Protein AF-A0A9P6IJS5-F1 (afdb_monomer_lite)

Radius of gyration: 32.1 Å; chains: 1; bounding box: 80×103×86 Å

Foldseek 3Di:
DDDDDDDDDDDDDDDDDDDDDDDDDDDDPPDPPPPPVPPPPPVPVCPQQWDQDDPPDVVRRPDTHGDQPQADPDDDDPVQKAWDDFLQCADPVNDRPDPPGDDDDTFIDGRADQQQPDFAKKFFQGWHDHPVAAFIWTWIAGPPVRDTHIYTADPPDHGGDIEGEPLDVVNQPDDPPPPDSQDDPDGRYHDQPVNDDAQDWAAQDDPDSRGGRDGRRHPPWTWGHHPDDDPVPADQTPTPDDTDDD

pLDDT: mean 77.58, std 23.13, range [22.14, 98.25]

Secondary structure (DSSP, 8-state):
-------------------PPP------S--------------S------EE---SSGGGTT-EE---TTS--SPPPGGGEEE----TTB-TTS-B-STT---PPP-EEE-B-SS----EEEEEEEEE--TTSSS-EEEEEETTT--EEEEEPPTT--TT-EEEE--SGGG----TTSS-------TT-B--GGGSPTT-EE-SEESSTTSPEEES-STT--EEPPS---TTT------SS-----

Organism: NCBI:txid1440133

Structure (mmCIF, N/CA/C/O backbone):
data_AF-A0A9P6IJS5-F1
#
_entry.id   AF-A0A9P6IJS5-F1
#
loop_
_atom_site.group_PDB
_atom_site.id
_atom_site.type_symbol
_atom_site.label_atom_id
_atom_site.label_alt_id
_atom_site.label_comp_id
_atom_site.label_asym_id
_atom_site.label_entity_id
_atom_site.label_seq_id
_atom_site.pdbx_PDB_ins_code
_atom_site.Cartn_x
_atom_site.Cartn_y
_atom_site.Cartn_z
_atom_site.occupancy
_atom_site.B_iso_or_equiv
_atom_site.auth_seq_id
_atom_site.auth_comp_id
_atom_site.auth_asym_id
_atom_site.auth_atom_id
_atom_site.pdbx_PDB_model_num
ATOM 1 N N . MET A 1 1 ? -52.755 -69.462 50.410 1.00 41.31 1 MET A N 1
ATOM 2 C CA . MET A 1 1 ? -51.805 -70.425 50.998 1.00 41.31 1 MET A CA 1
ATOM 3 C C . MET A 1 1 ? -50.412 -69.829 50.891 1.00 41.31 1 MET A C 1
ATOM 5 O O . MET A 1 1 ? -50.030 -69.540 49.771 1.00 41.31 1 MET A O 1
ATOM 9 N N . SER A 1 2 ? -49.781 -69.587 52.053 1.00 37.81 2 SER A N 1
ATOM 10 C CA . SER A 1 2 ? -48.349 -69.352 52.370 1.00 37.81 2 SER A CA 1
ATOM 11 C C . SER A 1 2 ? -47.464 -68.488 51.461 1.00 37.81 2 SER A C 1
ATOM 13 O O . SER A 1 2 ? -47.506 -68.614 50.252 1.00 37.81 2 SER A O 1
ATOM 15 N N . SER A 1 3 ? -46.460 -67.739 51.916 1.00 37.66 3 SER A N 1
ATOM 16 C CA . SER A 1 3 ? -46.041 -67.052 53.154 1.00 37.66 3 SER A CA 1
ATOM 17 C C . SER A 1 3 ? -44.584 -66.612 52.887 1.00 37.66 3 SER A C 1
ATOM 19 O O . SER A 1 3 ? -43.882 -67.307 52.156 1.00 37.66 3 SER A O 1
ATOM 21 N N . THR A 1 4 ? -44.124 -65.542 53.555 1.00 44.00 4 THR A N 1
ATOM 22 C CA . THR A 1 4 ? -42.709 -65.196 53.893 1.00 44.00 4 THR A CA 1
ATOM 23 C C . THR A 1 4 ? -41.743 -64.815 52.740 1.00 44.00 4 THR A C 1
ATOM 25 O O . THR A 1 4 ? -41.526 -65.612 51.845 1.00 44.00 4 THR A O 1
ATOM 28 N N . VAL A 1 5 ? -41.200 -63.589 52.585 1.00 44.28 5 VAL A N 1
ATOM 29 C CA . VAL A 1 5 ? -40.403 -62.664 53.447 1.00 44.28 5 VAL A CA 1
ATOM 30 C C . VAL A 1 5 ? -38.876 -62.943 53.425 1.00 44.28 5 VAL A C 1
ATOM 32 O O . VAL A 1 5 ? -38.458 -64.037 53.779 1.00 44.28 5 VAL A O 1
ATOM 35 N N . LEU A 1 6 ? -38.097 -61.874 53.121 1.00 40.75 6 LEU A N 1
ATOM 36 C CA . LEU A 1 6 ? -36.631 -61.622 53.283 1.00 40.75 6 LEU A CA 1
ATOM 37 C C . LEU A 1 6 ? -35.666 -62.319 52.287 1.00 40.75 6 LEU A C 1
ATOM 39 O O . LEU A 1 6 ? -35.949 -63.404 51.817 1.00 40.75 6 LEU A O 1
ATOM 43 N N . SER A 1 7 ? -34.510 -61.778 51.862 1.00 39.28 7 SER A N 1
ATOM 44 C CA . SER A 1 7 ? -33.644 -60.674 52.327 1.00 39.28 7 SER A CA 1
ATOM 45 C C . SER A 1 7 ? -32.690 -60.188 51.213 1.00 39.28 7 SER A C 1
ATOM 47 O O . SER A 1 7 ? -32.325 -60.942 50.316 1.00 39.28 7 SER A O 1
ATOM 49 N N . ARG A 1 8 ? -32.219 -58.937 51.334 1.00 46.53 8 ARG A N 1
ATOM 50 C CA . ARG A 1 8 ? -31.142 -58.312 50.541 1.00 46.53 8 ARG A CA 1
ATOM 51 C C . ARG A 1 8 ? -29.805 -59.058 50.668 1.00 46.53 8 ARG A C 1
ATOM 53 O O . ARG A 1 8 ? -29.398 -59.347 51.787 1.00 46.53 8 ARG A O 1
ATOM 60 N N . LEU A 1 9 ? -29.043 -59.151 49.574 1.00 40.50 9 LEU A N 1
ATOM 61 C CA . LEU A 1 9 ? -27.578 -59.079 49.621 1.00 40.50 9 LEU A CA 1
ATOM 62 C C . LEU A 1 9 ? -27.009 -58.471 48.332 1.00 40.50 9 LEU A C 1
ATOM 64 O O . LEU A 1 9 ? -27.339 -58.858 47.217 1.00 40.50 9 LEU A O 1
ATOM 68 N N . SER A 1 10 ? -26.178 -57.455 48.548 1.00 46.75 10 SER A N 1
ATOM 69 C CA . SER A 1 10 ? -25.416 -56.694 47.565 1.00 46.75 10 SER A CA 1
ATOM 70 C C . SER A 1 10 ? -24.266 -57.543 47.031 1.00 46.75 10 SER A C 1
ATOM 72 O O . SER A 1 10 ? -23.429 -57.992 47.813 1.00 46.75 10 SER A O 1
ATOM 74 N N . VAL A 1 11 ? -24.198 -57.733 45.712 1.00 47.75 11 VAL A N 1
ATOM 75 C CA . VAL A 1 11 ? -23.032 -58.327 45.051 1.00 47.75 11 VAL A CA 1
ATOM 76 C C . VAL A 1 11 ? -22.307 -57.227 44.285 1.00 47.75 11 VAL A C 1
ATOM 78 O O . VAL A 1 11 ? -22.740 -56.761 43.233 1.00 47.75 11 VAL A O 1
ATOM 81 N N . ARG A 1 12 ? -21.193 -56.786 44.875 1.00 43.66 12 ARG A N 1
ATOM 82 C CA . ARG A 1 12 ? -20.157 -55.977 44.233 1.00 43.66 12 ARG A CA 1
ATOM 83 C C . ARG A 1 12 ? -19.482 -56.830 43.158 1.00 43.66 12 ARG A C 1
ATOM 85 O O . ARG A 1 12 ? -18.800 -57.789 43.503 1.00 43.66 12 ARG A O 1
ATOM 92 N N . ASN A 1 13 ? -19.602 -56.450 41.889 1.00 43.69 13 ASN A N 1
ATOM 93 C CA . ASN A 1 13 ? -18.732 -56.983 40.842 1.00 43.69 13 ASN A CA 1
ATOM 94 C C . ASN A 1 13 ? -17.518 -56.063 40.681 1.00 43.69 13 ASN A C 1
ATOM 96 O O . ASN A 1 13 ? -17.607 -54.955 40.155 1.00 43.69 13 ASN A O 1
ATOM 100 N N . ASN A 1 14 ? -16.391 -56.547 41.204 1.00 43.69 14 ASN A N 1
ATOM 101 C CA . ASN A 1 14 ? -15.061 -55.971 41.066 1.00 43.69 14 ASN A CA 1
ATOM 102 C C . ASN A 1 14 ? -14.613 -56.011 39.598 1.00 43.69 14 ASN A C 1
ATOM 104 O O . ASN A 1 14 ? -14.490 -57.083 39.009 1.00 43.69 14 ASN A O 1
ATOM 108 N N . LEU A 1 15 ? -14.297 -54.844 39.037 1.00 45.38 15 LEU A N 1
ATOM 109 C CA . LEU A 1 15 ? -13.472 -54.733 37.838 1.00 45.38 15 LEU A CA 1
ATOM 110 C C . LEU A 1 15 ? -12.035 -55.126 38.208 1.00 45.38 15 LEU A C 1
ATOM 112 O O . LEU A 1 15 ? -11.390 -54.471 39.026 1.00 45.38 15 LEU A O 1
ATOM 116 N N . LEU A 1 16 ? -11.539 -56.212 37.618 1.00 43.19 16 LEU A N 1
ATOM 117 C CA . LEU A 1 16 ? -10.143 -56.627 37.719 1.00 43.19 16 LEU A CA 1
ATOM 118 C C . LEU A 1 16 ? -9.267 -55.628 36.949 1.00 43.19 16 LEU A C 1
ATOM 120 O O . LEU A 1 16 ? -9.242 -55.618 35.720 1.00 43.19 16 LEU A O 1
ATOM 124 N N . ALA A 1 17 ? -8.550 -54.777 37.680 1.00 45.69 17 ALA A N 1
ATOM 125 C CA . ALA A 1 17 ? -7.499 -53.930 37.133 1.00 45.69 17 ALA A CA 1
ATOM 126 C C . ALA A 1 17 ? -6.234 -54.772 36.900 1.00 45.69 17 ALA A C 1
ATOM 128 O O . ALA A 1 17 ? -5.613 -55.251 37.850 1.00 45.69 17 ALA A O 1
ATOM 129 N N . PHE A 1 18 ? -5.825 -54.938 35.641 1.00 39.94 18 PHE A N 1
ATOM 130 C CA . PHE A 1 18 ? -4.495 -55.450 35.316 1.00 39.94 18 PHE A CA 1
ATOM 131 C C . PHE A 1 18 ? -3.441 -54.424 35.754 1.00 39.94 18 PHE A C 1
ATOM 133 O O . PHE A 1 18 ? -3.353 -53.326 35.208 1.00 39.94 18 PHE A O 1
ATOM 140 N N . LYS A 1 19 ? -2.648 -54.782 36.765 1.00 43.09 19 LYS A N 1
ATOM 141 C CA . LYS A 1 19 ? -1.515 -53.998 37.264 1.00 43.09 19 LYS A CA 1
ATOM 142 C C . LYS A 1 19 ? -0.280 -54.361 36.435 1.00 43.09 19 LYS A C 1
ATOM 144 O O . LYS A 1 19 ? 0.225 -55.474 36.544 1.00 43.09 19 LYS A O 1
ATOM 149 N N . THR A 1 20 ? 0.207 -53.448 35.601 1.00 51.84 20 THR A N 1
ATOM 150 C CA . THR A 1 20 ? 1.538 -53.573 34.987 1.00 51.84 20 THR A CA 1
ATOM 151 C C . THR A 1 20 ? 2.612 -53.543 36.083 1.00 51.84 20 THR A C 1
ATOM 153 O O . THR A 1 20 ? 2.486 -52.768 37.038 1.00 51.84 20 THR A O 1
ATOM 156 N N . PRO A 1 21 ? 3.669 -54.373 36.005 1.00 45.97 21 PRO A N 1
ATOM 157 C CA . PRO A 1 21 ? 4.748 -54.326 36.981 1.00 45.97 21 PRO A CA 1
ATOM 158 C C . PRO A 1 21 ? 5.508 -53.005 36.827 1.00 45.97 21 PRO A C 1
ATOM 160 O O . PRO A 1 21 ? 6.044 -52.694 35.765 1.00 45.97 21 PRO A O 1
ATOM 163 N N . GLY A 1 22 ? 5.530 -52.207 37.895 1.00 45.03 22 GLY A N 1
ATOM 164 C CA . GLY A 1 22 ? 6.329 -50.991 37.959 1.00 45.03 22 GLY A CA 1
ATOM 165 C C . GLY A 1 22 ? 7.816 -51.336 37.933 1.00 45.03 22 GLY A C 1
ATOM 166 O O . GLY A 1 22 ? 8.308 -52.044 38.809 1.00 45.03 22 GLY A O 1
ATOM 167 N N . VAL A 1 23 ? 8.536 -50.825 36.936 1.00 45.75 23 VAL A N 1
ATOM 168 C CA . VAL A 1 23 ? 10.001 -50.830 36.929 1.00 45.75 23 VAL A CA 1
ATOM 169 C C . VAL A 1 23 ? 10.462 -49.802 37.960 1.00 45.75 23 VAL A C 1
ATOM 171 O O . VAL A 1 23 ? 10.289 -48.600 37.772 1.00 45.75 23 VAL A O 1
ATOM 174 N N . ALA A 1 24 ? 11.018 -50.270 39.075 1.00 49.88 24 ALA A N 1
ATOM 175 C CA . ALA A 1 24 ? 11.618 -49.402 40.080 1.00 49.88 24 ALA A CA 1
ATOM 176 C C . ALA A 1 24 ? 12.937 -48.823 39.540 1.00 49.88 24 ALA A C 1
ATOM 178 O O . ALA A 1 24 ? 13.973 -49.489 39.556 1.00 49.88 24 ALA A O 1
ATOM 179 N N . THR A 1 25 ? 12.922 -47.579 39.064 1.00 52.94 25 THR A N 1
ATOM 180 C CA . THR A 1 25 ? 14.156 -46.844 38.763 1.00 52.94 25 THR A CA 1
ATOM 181 C C . THR A 1 25 ? 14.799 -46.396 40.072 1.00 52.94 25 THR A C 1
ATOM 183 O O . THR A 1 25 ? 14.285 -45.510 40.753 1.00 52.94 25 THR A O 1
ATOM 186 N N . ARG A 1 26 ? 15.927 -47.013 40.437 1.00 45.62 26 ARG A N 1
ATOM 187 C CA . ARG A 1 26 ? 16.786 -46.537 41.528 1.00 45.62 26 ARG A CA 1
ATOM 188 C C . ARG A 1 26 ? 17.399 -45.193 41.125 1.00 45.62 26 ARG A C 1
ATOM 190 O O . ARG A 1 26 ? 18.137 -45.121 40.147 1.00 45.62 26 ARG A O 1
ATOM 197 N N . SER A 1 27 ? 17.100 -44.138 41.874 1.00 46.00 27 SER A N 1
ATOM 198 C CA . SER A 1 27 ? 17.717 -42.821 41.720 1.00 46.00 27 SER A CA 1
ATOM 199 C C . SER A 1 27 ? 19.033 -42.772 42.501 1.00 46.00 27 SER A C 1
ATOM 201 O O . SER A 1 27 ? 19.020 -42.721 43.730 1.00 46.00 27 SER A O 1
ATOM 203 N N . TYR A 1 28 ? 20.169 -42.790 41.804 1.00 46.22 28 TYR A N 1
ATOM 204 C CA . TYR A 1 28 ? 21.459 -42.435 42.402 1.00 46.22 28 TYR A CA 1
ATOM 205 C C . TYR A 1 28 ? 21.567 -40.905 42.501 1.00 46.22 28 TYR A C 1
ATOM 207 O O . TYR A 1 28 ? 21.209 -40.187 41.569 1.00 46.22 28 TYR A O 1
ATOM 215 N N . ALA A 1 29 ? 22.043 -40.407 43.643 1.00 52.47 29 ALA A N 1
ATOM 216 C CA . ALA A 1 29 ? 22.005 -39.000 44.054 1.00 52.47 29 ALA A CA 1
ATOM 217 C C . ALA A 1 29 ? 23.020 -38.067 43.352 1.00 52.47 29 ALA A C 1
ATOM 219 O O . ALA A 1 29 ? 23.406 -37.045 43.912 1.00 52.47 29 ALA A O 1
ATOM 220 N N . THR A 1 30 ? 23.459 -38.380 42.133 1.00 48.09 30 THR A N 1
ATOM 221 C CA . THR A 1 30 ? 24.440 -37.564 41.391 1.00 48.09 30 THR A CA 1
ATOM 222 C C . THR A 1 30 ? 24.096 -37.401 39.914 1.00 48.09 30 THR A C 1
ATOM 224 O O . THR A 1 30 ? 24.970 -37.397 39.053 1.00 48.09 30 THR A O 1
ATOM 227 N N . VAL A 1 31 ? 22.816 -37.195 39.603 1.00 44.22 31 VAL A N 1
ATOM 228 C CA . VAL A 1 31 ? 22.438 -36.575 38.329 1.00 44.22 31 VAL A CA 1
ATOM 229 C C . VAL A 1 31 ? 21.957 -35.171 38.646 1.00 44.22 31 VAL A C 1
ATOM 231 O O . VAL A 1 31 ? 20.798 -34.952 38.996 1.00 44.22 31 VAL A O 1
ATOM 234 N N . THR A 1 32 ? 22.867 -34.201 38.569 1.00 37.03 32 THR A N 1
ATOM 235 C CA . THR A 1 32 ? 22.454 -32.813 38.407 1.00 37.03 32 THR A CA 1
ATOM 236 C C . THR A 1 32 ? 21.709 -32.754 37.082 1.00 37.03 32 THR A C 1
ATOM 238 O O . THR A 1 32 ? 22.306 -32.749 36.009 1.00 37.03 32 THR A O 1
ATOM 241 N N . ASN A 1 33 ? 20.377 -32.755 37.150 1.00 44.97 33 ASN A N 1
ATOM 242 C CA . ASN A 1 33 ? 19.542 -32.328 36.041 1.00 44.97 33 ASN A CA 1
ATOM 243 C C . ASN A 1 33 ? 19.843 -30.846 35.833 1.00 44.97 33 ASN A C 1
ATOM 245 O O . ASN A 1 33 ? 19.127 -29.970 36.318 1.00 44.97 33 ASN A O 1
ATOM 249 N N . THR A 1 34 ? 20.932 -30.555 35.127 1.00 36.72 34 THR A N 1
ATOM 250 C CA . THR A 1 34 ? 21.066 -29.299 34.423 1.00 36.72 34 THR A CA 1
ATOM 251 C C . THR A 1 34 ? 19.976 -29.348 33.368 1.00 36.72 34 THR A C 1
ATOM 253 O O . THR A 1 34 ? 20.155 -29.814 32.243 1.00 36.72 34 THR A O 1
ATOM 256 N N . VAL A 1 35 ? 18.786 -28.883 33.757 1.00 40.22 35 VAL A N 1
ATOM 257 C CA . VAL A 1 35 ? 17.848 -28.303 32.811 1.00 40.22 35 VAL A CA 1
ATOM 258 C C . VAL A 1 35 ? 18.636 -27.150 32.219 1.00 40.22 35 VAL A C 1
ATOM 260 O O . VAL A 1 35 ? 18.620 -26.026 32.715 1.00 40.22 35 VAL A O 1
ATOM 263 N N . THR A 1 36 ? 19.419 -27.464 31.191 1.00 39.09 36 THR A N 1
ATOM 264 C CA . THR A 1 36 ? 19.878 -26.487 30.232 1.00 39.09 36 THR A CA 1
ATOM 265 C C . THR A 1 36 ? 18.579 -26.040 29.601 1.00 39.09 36 THR A C 1
ATOM 267 O O . THR A 1 36 ? 18.120 -26.611 28.613 1.00 39.09 36 THR A O 1
ATOM 270 N N . ALA A 1 37 ? 17.907 -25.095 30.265 1.00 39.25 37 ALA A N 1
ATOM 271 C CA . ALA A 1 37 ? 16.953 -24.240 29.619 1.00 39.25 37 ALA A CA 1
ATOM 272 C C . ALA A 1 37 ? 17.748 -23.733 28.428 1.00 39.25 37 ALA A C 1
ATOM 274 O O . ALA A 1 37 ? 18.677 -22.936 28.564 1.00 39.25 37 ALA A O 1
ATOM 275 N N . THR A 1 38 ? 17.470 -24.311 27.265 1.00 34.75 38 THR A N 1
ATOM 276 C CA . THR A 1 38 ? 17.810 -23.684 26.013 1.00 34.75 38 THR A CA 1
ATOM 277 C C . THR A 1 38 ? 16.937 -22.451 26.040 1.00 34.75 38 THR A C 1
ATOM 279 O O . THR A 1 38 ? 15.794 -22.434 25.591 1.00 34.75 38 THR A O 1
ATOM 282 N N . THR A 1 39 ? 17.458 -21.418 26.697 1.00 39.38 39 THR A N 1
ATOM 283 C CA . THR A 1 39 ? 17.070 -20.048 26.484 1.00 39.38 39 THR A CA 1
ATOM 284 C C . THR A 1 39 ? 17.366 -19.871 25.015 1.00 39.38 39 THR A C 1
ATOM 286 O O . THR A 1 39 ? 18.480 -19.539 24.616 1.00 39.38 39 THR A O 1
ATOM 289 N N . THR A 1 40 ? 16.393 -20.225 24.178 1.00 40.34 40 THR A N 1
ATOM 290 C CA . THR A 1 40 ? 16.297 -19.714 22.831 1.00 40.34 40 THR A CA 1
ATOM 291 C C . THR A 1 40 ? 16.280 -18.225 23.078 1.00 40.34 40 THR A C 1
ATOM 293 O O . THR A 1 40 ? 15.257 -17.659 23.458 1.00 40.34 40 THR A O 1
ATOM 296 N N . ILE A 1 41 ? 17.459 -17.612 23.003 1.00 42.25 41 ILE A N 1
ATOM 297 C CA . ILE A 1 41 ? 17.596 -16.181 22.887 1.00 42.25 41 ILE A CA 1
ATOM 298 C C . ILE A 1 41 ? 16.897 -15.916 21.566 1.00 42.25 41 ILE A C 1
ATOM 300 O O . ILE A 1 41 ? 17.468 -16.045 20.483 1.00 42.25 41 ILE A O 1
ATOM 304 N N . ILE A 1 42 ? 15.593 -15.667 21.649 1.00 44.94 42 ILE A N 1
ATOM 305 C CA . ILE A 1 42 ? 14.867 -15.008 20.592 1.00 44.94 42 ILE A CA 1
ATOM 306 C C . ILE A 1 42 ? 15.579 -13.670 20.557 1.00 44.94 42 ILE A C 1
ATOM 308 O O . ILE A 1 42 ? 15.367 -12.834 21.429 1.00 44.94 42 ILE A O 1
ATOM 312 N N . ASN A 1 43 ? 16.528 -13.525 19.632 1.00 45.75 43 ASN A N 1
ATOM 313 C CA . ASN A 1 43 ? 17.145 -12.251 19.322 1.00 45.75 43 ASN A CA 1
ATOM 314 C C . ASN A 1 43 ? 15.999 -11.339 18.874 1.00 45.75 43 ASN A C 1
ATOM 316 O O . ASN A 1 43 ? 15.681 -11.235 17.690 1.00 45.75 43 ASN A O 1
ATOM 320 N N . SER A 1 44 ? 15.329 -10.705 19.834 1.00 44.56 44 SER A N 1
ATOM 321 C CA . SER A 1 44 ? 14.217 -9.772 19.667 1.00 44.56 44 SER A CA 1
ATOM 322 C C . SER A 1 44 ? 14.731 -8.395 19.236 1.00 44.56 44 SER A C 1
ATOM 324 O O . SER A 1 44 ? 14.213 -7.354 19.619 1.00 44.56 44 SER A O 1
ATOM 326 N N . SER A 1 45 ? 15.768 -8.418 18.402 1.00 46.56 45 SER A N 1
ATOM 327 C CA . SER A 1 45 ? 16.349 -7.325 17.632 1.00 46.56 45 SER A CA 1
ATOM 328 C C . SER A 1 45 ? 16.489 -7.767 16.170 1.00 46.56 45 SER A C 1
ATOM 330 O O . SER A 1 45 ? 17.435 -7.402 15.472 1.00 46.56 45 SER A O 1
ATOM 332 N N . ALA A 1 46 ? 15.558 -8.604 15.697 1.00 55.12 46 ALA A N 1
ATOM 333 C CA . ALA A 1 46 ? 15.540 -9.133 14.342 1.00 55.12 46 ALA A CA 1
ATOM 334 C C . ALA A 1 46 ? 15.228 -8.016 13.335 1.00 55.12 46 ALA A C 1
ATOM 336 O O . ALA A 1 46 ? 14.124 -7.887 12.808 1.00 55.12 46 ALA A O 1
ATOM 337 N N . THR A 1 47 ? 16.237 -7.200 13.036 1.00 58.97 47 THR A N 1
ATOM 338 C CA . THR A 1 47 ? 16.317 -6.527 11.744 1.00 58.97 47 THR A CA 1
ATOM 339 C C . THR A 1 47 ? 16.047 -7.582 10.666 1.00 58.97 47 THR A C 1
ATOM 341 O O . THR A 1 47 ? 16.597 -8.685 10.750 1.00 58.97 47 THR A O 1
ATOM 344 N N . PRO A 1 48 ? 15.177 -7.325 9.672 1.00 57.59 48 PRO A N 1
ATOM 345 C CA . PRO A 1 48 ? 14.956 -8.291 8.610 1.00 57.59 48 PRO A CA 1
ATOM 346 C C . PRO A 1 48 ? 16.252 -8.406 7.809 1.00 57.59 48 PRO A C 1
ATOM 348 O O . PRO A 1 48 ? 16.525 -7.606 6.913 1.00 57.59 48 PRO A O 1
ATOM 351 N N . GLN A 1 49 ? 17.072 -9.395 8.155 1.00 78.69 49 GLN A N 1
ATOM 352 C CA . GLN A 1 49 ? 18.283 -9.706 7.423 1.00 78.69 49 GLN A CA 1
ATOM 353 C C . GLN A 1 49 ? 17.865 -10.052 5.993 1.00 78.69 49 GLN A C 1
ATOM 355 O O . GLN A 1 49 ? 17.057 -10.953 5.754 1.00 78.69 49 GLN A O 1
ATOM 360 N N . PHE A 1 50 ? 18.366 -9.290 5.019 1.00 89.38 50 PHE A N 1
ATOM 361 C CA . PHE A 1 50 ? 18.106 -9.585 3.616 1.00 89.38 50 PHE A CA 1
ATOM 362 C C . PHE A 1 50 ? 18.567 -11.010 3.298 1.00 89.38 50 PHE A C 1
ATOM 364 O O . PHE A 1 50 ? 19.683 -11.413 3.632 1.00 89.38 50 PHE A O 1
ATOM 371 N N . LYS A 1 51 ? 17.730 -11.761 2.582 1.00 90.69 51 LYS A N 1
ATOM 372 C CA . LYS A 1 51 ? 18.081 -13.085 2.082 1.00 90.69 51 LYS A CA 1
ATOM 373 C C . LYS A 1 51 ? 19.175 -12.949 1.024 1.00 90.69 51 LYS A C 1
ATOM 375 O O . LYS A 1 51 ? 18.928 -12.402 -0.057 1.00 90.69 51 LYS A O 1
ATOM 380 N N . THR A 1 52 ? 20.353 -13.470 1.355 1.00 91.81 52 THR A N 1
ATOM 381 C CA . THR A 1 52 ? 21.525 -13.566 0.475 1.00 91.81 52 THR A CA 1
ATOM 382 C C . THR A 1 52 ? 21.633 -14.988 -0.075 1.00 91.81 52 THR A C 1
ATOM 384 O O . THR A 1 52 ? 21.207 -15.945 0.571 1.00 91.81 52 THR A O 1
ATOM 387 N N . TYR A 1 53 ? 22.152 -15.130 -1.293 1.00 92.38 53 TYR A N 1
ATOM 388 C CA . TYR A 1 53 ? 22.315 -16.419 -1.967 1.00 92.38 53 TYR A CA 1
ATOM 389 C C . TYR A 1 53 ? 23.793 -16.771 -2.084 1.00 92.38 53 TYR A C 1
ATOM 391 O O . TYR A 1 53 ? 24.631 -15.883 -2.224 1.00 92.38 53 TYR A O 1
ATOM 399 N N . THR A 1 54 ? 24.105 -18.067 -2.109 1.00 95.06 54 THR A N 1
ATOM 400 C CA . THR A 1 54 ? 25.442 -18.528 -2.491 1.00 95.06 54 THR A CA 1
ATOM 401 C C . THR A 1 54 ? 25.806 -17.974 -3.880 1.00 95.06 54 THR A C 1
ATOM 403 O O . THR A 1 54 ? 24.969 -18.039 -4.802 1.00 95.06 54 THR A O 1
ATOM 406 N N . PRO A 1 55 ? 27.011 -17.394 -4.050 1.00 95.31 55 PRO A N 1
ATOM 407 C CA . PRO A 1 55 ? 27.419 -16.706 -5.273 1.00 95.31 55 PRO A CA 1
ATOM 408 C C . PRO A 1 55 ? 27.881 -17.697 -6.353 1.00 95.31 55 PRO A C 1
ATOM 410 O O . PRO A 1 55 ? 28.984 -17.592 -6.874 1.00 95.31 55 PRO A O 1
ATOM 413 N N . SER A 1 56 ? 27.024 -18.659 -6.709 1.00 96.81 56 SER A N 1
ATOM 414 C CA . SER A 1 56 ? 27.327 -19.688 -7.716 1.00 96.81 56 SER A CA 1
ATOM 415 C C . SER A 1 56 ? 27.435 -19.152 -9.150 1.00 96.81 56 SER A C 1
ATOM 417 O O . SER A 1 56 ? 27.956 -19.830 -10.024 1.00 96.81 56 SER A O 1
ATOM 419 N N . SER A 1 57 ? 26.941 -17.939 -9.410 1.00 96.75 57 SER A N 1
ATOM 420 C CA . SER A 1 57 ? 27.091 -17.223 -10.682 1.00 96.75 57 SER A CA 1
ATOM 421 C C . SER A 1 57 ? 27.331 -15.733 -10.417 1.00 96.75 57 SER A C 1
ATOM 423 O O . SER A 1 57 ? 26.878 -15.222 -9.382 1.00 96.75 57 SER A O 1
ATOM 425 N N . PRO A 1 58 ? 27.989 -14.998 -11.338 1.00 96.69 58 PRO A N 1
ATOM 426 C CA . PRO A 1 58 ? 28.257 -13.569 -11.159 1.00 96.69 58 PRO A CA 1
ATOM 427 C C . PRO A 1 58 ? 26.975 -12.756 -10.928 1.00 96.69 58 PRO A C 1
ATOM 429 O O . PRO A 1 58 ? 26.950 -11.882 -10.064 1.00 96.69 58 PRO A O 1
ATOM 432 N N . GLY A 1 59 ? 25.871 -13.114 -11.597 1.00 95.44 59 GLY A N 1
ATOM 433 C CA . GLY A 1 59 ? 24.572 -12.457 -11.413 1.00 95.44 59 GLY A CA 1
ATOM 434 C C . GLY A 1 59 ? 23.932 -12.674 -10.034 1.00 95.44 59 GLY A C 1
ATOM 435 O O . GLY A 1 59 ? 23.146 -11.842 -9.585 1.00 95.44 59 GLY A O 1
ATOM 436 N N . ARG A 1 60 ? 24.272 -13.760 -9.323 1.00 95.38 60 ARG A N 1
ATOM 437 C CA . ARG A 1 60 ? 23.753 -14.041 -7.970 1.00 95.38 60 ARG A CA 1
ATOM 438 C C . ARG A 1 60 ? 24.529 -13.332 -6.863 1.00 95.38 60 ARG A C 1
ATOM 440 O O . ARG A 1 60 ? 23.961 -13.140 -5.793 1.00 95.38 60 ARG A O 1
ATOM 447 N N . ARG A 1 61 ? 25.780 -12.924 -7.107 1.00 94.44 61 ARG A N 1
ATOM 448 C CA . ARG A 1 61 ? 26.687 -12.362 -6.086 1.00 94.44 61 ARG A CA 1
ATOM 449 C C . ARG A 1 61 ? 26.097 -11.154 -5.350 1.00 94.44 61 ARG A C 1
ATOM 451 O O . ARG A 1 61 ? 26.230 -11.052 -4.137 1.00 94.44 61 ARG A O 1
ATOM 458 N N . TRP A 1 62 ? 25.400 -10.280 -6.073 1.00 95.50 62 TRP A N 1
ATOM 459 C CA . TRP A 1 62 ? 24.802 -9.055 -5.524 1.00 95.50 62 TRP A CA 1
ATOM 460 C C . TRP A 1 62 ? 23.283 -9.142 -5.326 1.00 95.50 62 TRP A C 1
ATOM 462 O O . TRP A 1 62 ? 22.646 -8.162 -4.936 1.00 95.50 62 TRP A O 1
ATOM 472 N N . LEU A 1 63 ? 22.677 -10.306 -5.581 1.00 94.75 63 LEU A N 1
ATOM 473 C CA . LEU A 1 63 ? 21.241 -10.500 -5.425 1.00 94.75 63 LEU A CA 1
ATOM 474 C C . LEU A 1 63 ? 20.872 -10.545 -3.938 1.00 94.75 63 LEU A C 1
ATOM 476 O O . LEU A 1 63 ? 21.099 -11.545 -3.256 1.00 94.75 63 LEU A O 1
ATOM 480 N N . LYS A 1 64 ? 20.218 -9.486 -3.461 1.00 94.50 64 LYS A N 1
ATOM 481 C CA . LYS A 1 64 ? 19.621 -9.414 -2.122 1.00 94.50 64 LYS A CA 1
ATOM 482 C C . LYS A 1 64 ? 18.101 -9.379 -2.231 1.00 94.50 64 LYS A C 1
ATOM 484 O O . LYS A 1 64 ? 17.547 -8.663 -3.065 1.00 94.50 64 LYS A O 1
ATOM 489 N N . ARG A 1 65 ? 17.406 -10.159 -1.401 1.00 92.25 65 ARG A N 1
ATOM 490 C CA . ARG A 1 65 ? 15.933 -10.182 -1.351 1.00 92.25 65 ARG A CA 1
ATOM 491 C C . ARG A 1 65 ? 15.421 -9.863 0.044 1.00 92.25 65 ARG A C 1
ATOM 493 O O . ARG A 1 65 ? 15.963 -10.344 1.028 1.00 92.25 65 ARG A O 1
ATOM 500 N N . VAL A 1 66 ? 14.342 -9.092 0.118 1.00 91.06 66 VAL A N 1
ATOM 501 C CA . VAL A 1 66 ? 13.626 -8.850 1.378 1.00 91.06 66 VAL A CA 1
ATOM 502 C C . VAL A 1 66 ? 12.971 -10.168 1.831 1.00 91.06 66 VAL A C 1
ATOM 504 O O . VAL A 1 66 ? 12.355 -10.837 0.987 1.00 91.06 66 VAL A O 1
ATOM 507 N N . PRO A 1 67 ? 13.109 -10.577 3.107 1.00 90.75 67 PRO A N 1
ATOM 508 C CA . PRO A 1 67 ? 12.400 -11.739 3.637 1.00 90.75 67 PRO A CA 1
ATOM 509 C C . PRO A 1 67 ? 10.885 -11.515 3.564 1.00 90.75 67 PRO A C 1
ATOM 511 O O . PRO A 1 67 ? 10.387 -10.412 3.779 1.00 90.75 67 PRO A O 1
ATOM 514 N N . ARG A 1 68 ? 10.142 -12.561 3.201 1.00 91.19 68 ARG A N 1
ATOM 515 C CA . ARG A 1 68 ? 8.705 -12.474 2.877 1.00 91.19 68 ARG A CA 1
ATOM 516 C C . ARG A 1 68 ? 7.911 -13.642 3.457 1.00 91.19 68 ARG A C 1
ATOM 518 O O . ARG A 1 68 ? 6.944 -14.092 2.852 1.00 91.19 68 ARG A O 1
ATOM 525 N N . ASP A 1 69 ? 8.364 -14.163 4.592 1.00 91.06 69 ASP A N 1
ATOM 526 C CA . ASP A 1 69 ? 7.841 -15.402 5.175 1.00 91.06 69 ASP A CA 1
ATOM 527 C C . ASP A 1 69 ? 6.463 -15.216 5.818 1.00 91.06 69 ASP A C 1
ATOM 529 O O . ASP A 1 69 ? 5.622 -16.103 5.709 1.00 91.06 69 ASP A O 1
ATOM 533 N N . HIS A 1 70 ? 6.196 -14.029 6.372 1.00 90.94 70 HIS A N 1
ATOM 534 C CA . HIS A 1 70 ? 4.884 -13.614 6.886 1.00 90.94 70 HIS A CA 1
ATOM 535 C C . HIS A 1 70 ? 3.868 -13.293 5.771 1.00 90.94 70 HIS A C 1
ATOM 537 O O . HIS A 1 70 ? 2.699 -13.024 6.041 1.00 90.94 70 HIS A O 1
ATOM 543 N N . LEU A 1 71 ? 4.310 -13.265 4.511 1.00 95.00 71 LEU A N 1
ATOM 544 C CA . LEU A 1 71 ? 3.482 -12.881 3.378 1.00 95.00 71 LEU A CA 1
ATOM 545 C C . LEU A 1 71 ? 2.781 -14.103 2.788 1.00 95.00 71 LEU A C 1
ATOM 547 O O . LEU A 1 71 ? 3.370 -15.175 2.636 1.00 95.00 71 LEU A O 1
ATOM 551 N N . TRP A 1 72 ? 1.532 -13.923 2.371 1.00 97.19 72 TRP A N 1
ATOM 552 C CA . TRP A 1 72 ? 0.745 -14.972 1.737 1.00 97.19 72 TRP A CA 1
ATOM 553 C C . TRP A 1 72 ? 1.437 -15.536 0.489 1.00 97.19 72 TRP A C 1
ATOM 555 O O . TRP A 1 72 ? 1.832 -14.801 -0.422 1.00 97.19 72 TRP A O 1
ATOM 565 N N . LYS A 1 73 ? 1.555 -16.868 0.433 1.00 95.38 73 LYS A N 1
ATOM 566 C CA . LYS A 1 73 ? 2.216 -17.599 -0.663 1.00 95.38 73 LYS A CA 1
ATOM 567 C C . LYS A 1 73 ? 1.260 -17.983 -1.803 1.00 95.38 73 LYS A C 1
ATOM 569 O O . LYS A 1 73 ? 1.723 -18.395 -2.864 1.00 95.38 73 LYS A O 1
ATOM 574 N N . GLY A 1 74 ? -0.052 -17.867 -1.589 1.00 95.56 74 GLY A N 1
ATOM 575 C CA . GLY A 1 74 ? -1.083 -18.291 -2.535 1.00 95.56 74 GLY A CA 1
ATOM 576 C C . GLY A 1 74 ? -1.471 -17.238 -3.578 1.00 95.56 74 GLY A C 1
ATOM 577 O O . GLY A 1 74 ? -0.857 -16.179 -3.721 1.00 95.56 74 GLY A O 1
ATOM 578 N N . LYS A 1 75 ? -2.536 -17.542 -4.330 1.00 96.38 75 LYS A N 1
ATOM 579 C CA . LYS A 1 75 ? -3.114 -16.633 -5.331 1.00 96.38 75 LYS A CA 1
ATOM 580 C C . LYS A 1 75 ? -3.943 -15.524 -4.650 1.00 96.38 75 LYS A C 1
ATOM 582 O O . LYS A 1 75 ? -4.509 -15.773 -3.585 1.00 96.38 75 LYS A O 1
ATOM 587 N N . PRO A 1 76 ? -4.041 -14.326 -5.261 1.00 97.44 76 PRO A N 1
ATOM 588 C CA . PRO A 1 76 ? -4.940 -13.273 -4.792 1.00 97.44 76 PRO A CA 1
ATOM 589 C C . PRO A 1 76 ? -6.406 -13.620 -5.090 1.00 97.44 76 PRO A C 1
ATOM 591 O O . PRO A 1 76 ? -6.693 -14.463 -5.947 1.00 97.44 76 PRO A O 1
ATOM 594 N N . ILE A 1 77 ? -7.339 -12.910 -4.454 1.00 97.75 77 ILE A N 1
ATOM 595 C CA . ILE A 1 77 ? -8.776 -13.057 -4.722 1.00 97.75 77 ILE A CA 1
ATOM 596 C C . ILE A 1 77 ? -9.083 -12.636 -6.163 1.00 97.75 77 ILE A C 1
ATOM 598 O O . ILE A 1 77 ? -8.888 -11.483 -6.548 1.00 97.75 77 ILE A O 1
ATOM 602 N N . ARG A 1 78 ? -9.593 -13.574 -6.973 1.00 96.50 78 ARG A N 1
ATOM 603 C CA . ARG A 1 78 ? -9.820 -13.378 -8.417 1.00 96.50 78 ARG A CA 1
ATOM 604 C C . ARG A 1 78 ? -10.737 -12.185 -8.703 1.00 96.50 78 ARG A C 1
ATOM 606 O O . ARG A 1 78 ? -10.409 -11.413 -9.602 1.00 96.50 78 ARG A O 1
ATOM 613 N N . VAL A 1 79 ? -11.813 -12.036 -7.925 1.00 97.69 79 VAL A N 1
ATOM 614 C CA . VAL A 1 79 ? -12.843 -10.986 -8.061 1.00 97.69 79 VAL A CA 1
ATOM 615 C C . VAL A 1 79 ? -12.255 -9.582 -7.893 1.00 97.69 79 VAL A C 1
ATOM 617 O O . VAL A 1 79 ? -12.609 -8.668 -8.625 1.00 97.69 79 VAL A O 1
ATOM 620 N N . LEU A 1 80 ? -11.269 -9.423 -7.008 1.00 97.62 80 LEU A N 1
ATOM 621 C CA . LEU A 1 80 ? -10.617 -8.141 -6.721 1.00 97.62 80 LEU A CA 1
ATOM 622 C C . LEU A 1 80 ? -9.399 -7.870 -7.623 1.00 97.62 80 LEU A C 1
ATOM 624 O O . LEU A 1 80 ? -8.535 -7.050 -7.298 1.00 97.62 80 LEU A O 1
ATOM 628 N N . THR A 1 81 ? -9.284 -8.571 -8.757 1.00 98.00 81 THR A N 1
ATOM 629 C CA . THR A 1 81 ? -8.154 -8.408 -9.678 1.00 98.00 81 THR A CA 1
ATOM 630 C C . THR A 1 81 ? -8.575 -8.227 -11.125 1.00 98.00 81 THR A C 1
ATOM 632 O O . THR A 1 81 ? -9.444 -8.930 -11.632 1.00 98.00 81 THR A O 1
ATOM 635 N N . ILE A 1 82 ? -7.834 -7.389 -11.846 1.00 97.75 82 ILE A N 1
ATOM 636 C CA . ILE A 1 82 ? -8.022 -7.106 -13.274 1.00 97.75 82 ILE A CA 1
ATOM 637 C C . ILE A 1 82 ? -6.734 -7.463 -14.026 1.00 97.75 82 ILE A C 1
ATOM 639 O O . ILE A 1 82 ? -5.635 -7.388 -13.479 1.00 97.75 82 ILE A O 1
ATOM 643 N N . ALA A 1 83 ? -6.828 -7.899 -15.281 1.00 97.06 83 ALA A N 1
ATOM 644 C CA . ALA A 1 83 ? -5.635 -8.150 -16.090 1.00 97.06 83 ALA A CA 1
ATOM 645 C C . ALA A 1 83 ? -4.929 -6.827 -16.447 1.00 97.06 83 ALA A C 1
ATOM 647 O O . ALA A 1 83 ? -5.565 -5.910 -16.961 1.00 97.06 83 ALA A O 1
ATOM 648 N N . LYS A 1 84 ? -3.611 -6.726 -16.219 1.00 95.88 84 LYS A N 1
ATOM 649 C CA . LYS A 1 84 ? -2.829 -5.559 -16.649 1.00 95.88 84 LYS A CA 1
ATOM 650 C C . LYS A 1 84 ? -2.420 -5.734 -18.111 1.00 95.88 84 LYS A C 1
ATOM 652 O O . LYS A 1 84 ? -1.578 -6.582 -18.405 1.00 95.88 84 LYS A O 1
ATOM 657 N N . ARG A 1 85 ? -2.968 -4.916 -19.009 1.00 94.38 85 ARG A N 1
ATOM 658 C CA . ARG A 1 85 ? -2.459 -4.781 -20.383 1.00 94.38 85 ARG A CA 1
ATOM 659 C C . ARG A 1 85 ? -1.301 -3.777 -20.379 1.00 94.38 85 ARG A C 1
ATOM 661 O O . ARG A 1 85 ? -1.414 -2.717 -19.770 1.00 94.38 85 ARG A O 1
ATOM 668 N N . SER A 1 86 ? -0.162 -4.141 -20.968 1.00 92.81 86 SER A N 1
ATOM 669 C CA . SER A 1 86 ? 1.018 -3.269 -21.053 1.00 92.81 86 SER A CA 1
ATOM 670 C C . SER A 1 86 ? 1.048 -2.577 -22.410 1.00 92.81 86 SER A C 1
ATOM 672 O O . SER A 1 86 ? 0.880 -3.245 -23.422 1.00 92.81 86 SER A O 1
ATOM 674 N N . THR A 1 87 ? 1.304 -1.270 -22.432 1.00 94.62 87 THR A N 1
ATOM 675 C CA . THR A 1 87 ? 1.498 -0.487 -23.667 1.00 94.62 87 THR A CA 1
ATOM 676 C C . THR A 1 87 ? 2.969 -0.372 -24.076 1.00 94.62 87 THR A C 1
ATOM 678 O O . THR A 1 87 ? 3.277 0.235 -25.095 1.00 94.62 87 THR A O 1
ATOM 681 N N . ALA A 1 88 ? 3.895 -0.907 -23.265 1.00 95.69 88 ALA A N 1
ATOM 682 C CA . ALA A 1 88 ? 5.345 -0.803 -23.476 1.00 95.69 88 ALA A CA 1
ATOM 683 C C . ALA A 1 88 ? 5.850 0.643 -23.707 1.00 95.69 88 ALA A C 1
ATOM 685 O O . ALA A 1 88 ? 6.812 0.860 -24.430 1.00 95.69 88 ALA A O 1
ATOM 686 N N . GLY A 1 89 ? 5.199 1.641 -23.089 1.00 96.25 89 GLY A N 1
ATOM 687 C CA . GLY A 1 89 ? 5.600 3.052 -23.196 1.00 96.25 89 GLY A CA 1
ATOM 688 C C . GLY A 1 89 ? 5.115 3.771 -24.457 1.00 96.25 89 GLY A C 1
ATOM 689 O O . GLY A 1 89 ? 5.554 4.891 -24.714 1.00 96.25 89 GLY A O 1
ATOM 690 N N . ARG A 1 90 ? 4.220 3.149 -25.234 1.00 97.94 90 ARG A N 1
ATOM 691 C CA . ARG A 1 90 ? 3.611 3.748 -26.427 1.00 97.94 90 ARG A CA 1
ATOM 692 C C . ARG A 1 90 ? 2.337 4.532 -26.095 1.00 97.94 90 ARG A C 1
ATOM 694 O O . ARG A 1 90 ? 1.603 4.151 -25.178 1.00 97.94 90 ARG A O 1
ATOM 701 N N . ASN A 1 91 ? 2.078 5.603 -26.845 1.00 97.44 91 ASN A N 1
ATOM 702 C CA . ASN A 1 91 ? 0.812 6.343 -26.810 1.00 97.44 91 ASN A CA 1
ATOM 703 C C . ASN A 1 91 ? -0.261 5.694 -27.709 1.00 97.44 91 ASN A C 1
ATOM 705 O O . ASN A 1 91 ? -0.041 4.635 -28.297 1.00 97.44 91 ASN A O 1
ATOM 709 N N . ASN A 1 92 ? -1.424 6.338 -27.822 1.00 97.25 92 ASN A N 1
ATOM 710 C CA . ASN A 1 92 ? -2.528 5.909 -28.688 1.00 97.25 92 ASN A CA 1
ATOM 711 C C . ASN A 1 92 ? -2.174 5.874 -30.191 1.00 97.25 92 ASN A C 1
ATOM 713 O O . ASN A 1 92 ? -2.737 5.058 -30.907 1.00 97.25 92 ASN A O 1
ATOM 717 N N . THR A 1 93 ? -1.217 6.680 -30.664 1.00 97.62 93 THR A N 1
ATOM 718 C CA . THR A 1 93 ? -0.685 6.632 -32.046 1.00 97.62 93 THR A CA 1
ATOM 719 C C . THR A 1 93 ? 0.344 5.508 -32.256 1.00 97.62 93 THR A C 1
ATOM 721 O O . THR A 1 93 ? 0.849 5.320 -33.357 1.00 97.62 93 THR A O 1
ATOM 724 N N . GLY A 1 94 ? 0.725 4.778 -31.204 1.00 95.88 94 GLY A N 1
ATOM 725 C CA . GLY A 1 94 ? 1.736 3.719 -31.274 1.00 95.88 94 GLY A CA 1
ATOM 726 C C . GLY A 1 94 ? 3.191 4.206 -31.218 1.00 95.88 94 GLY A C 1
ATOM 727 O O . GLY A 1 94 ? 4.102 3.378 -31.288 1.00 95.88 94 GLY A O 1
ATOM 728 N N . ARG A 1 95 ? 3.433 5.511 -31.033 1.00 97.81 95 ARG A N 1
ATOM 729 C CA . ARG A 1 95 ? 4.780 6.087 -30.874 1.00 97.81 95 ARG A CA 1
ATOM 730 C C . ARG A 1 95 ? 5.270 5.920 -29.437 1.00 97.81 95 ARG A C 1
ATOM 732 O O . ARG A 1 95 ? 4.487 6.045 -28.496 1.00 97.81 95 ARG A O 1
ATOM 739 N N . ILE A 1 96 ? 6.565 5.651 -29.258 1.00 97.44 96 ILE A N 1
ATOM 740 C CA . ILE A 1 96 ? 7.189 5.553 -27.930 1.00 97.44 96 ILE A CA 1
ATOM 741 C C . ILE A 1 96 ? 7.263 6.958 -27.325 1.00 97.44 96 ILE A C 1
ATOM 743 O O . ILE A 1 96 ? 8.020 7.795 -27.807 1.00 97.44 96 ILE A O 1
ATOM 747 N N . THR A 1 97 ? 6.499 7.206 -26.262 1.00 97.50 97 THR A N 1
ATOM 748 C CA . THR A 1 97 ? 6.535 8.473 -25.512 1.00 97.50 97 THR A CA 1
ATOM 749 C C . THR A 1 97 ? 7.326 8.345 -24.218 1.00 97.50 97 THR A C 1
ATOM 751 O O . THR A 1 97 ? 8.019 9.276 -23.820 1.00 97.50 97 THR A O 1
ATOM 754 N N . VAL A 1 98 ? 7.284 7.175 -23.574 1.00 97.69 98 VAL A N 1
ATOM 755 C CA . VAL A 1 98 ? 8.048 6.890 -22.353 1.00 97.69 98 VAL A CA 1
ATOM 756 C C . VAL A 1 98 ? 9.065 5.793 -22.638 1.00 97.69 98 VAL A C 1
ATOM 758 O O . VAL A 1 98 ? 8.708 4.632 -22.845 1.00 97.69 98 VAL A O 1
ATOM 761 N N . ARG A 1 99 ? 10.350 6.157 -22.613 1.00 97.00 99 ARG A N 1
ATOM 762 C CA . ARG A 1 99 ? 11.466 5.221 -22.816 1.00 97.00 99 ARG A CA 1
ATOM 763 C C . ARG A 1 99 ? 11.616 4.240 -21.643 1.00 97.00 99 ARG A C 1
ATOM 765 O O . ARG A 1 99 ? 11.057 4.432 -20.564 1.00 97.00 99 ARG A O 1
ATOM 772 N N . HIS A 1 100 ? 12.385 3.172 -21.866 1.00 96.56 100 HIS A N 1
ATOM 773 C CA . HIS A 1 100 ? 12.722 2.142 -20.866 1.00 96.56 100 HIS A CA 1
ATOM 774 C C . HIS A 1 100 ? 11.504 1.411 -20.258 1.00 96.56 100 HIS A C 1
ATOM 776 O O . HIS A 1 100 ? 11.546 0.901 -19.135 1.00 96.56 100 HIS A O 1
ATOM 782 N N . ARG A 1 101 ? 10.394 1.336 -21.001 1.00 96.19 101 ARG A N 1
ATOM 783 C CA . ARG A 1 101 ? 9.233 0.491 -20.690 1.00 96.19 101 ARG A CA 1
ATOM 784 C C . ARG A 1 101 ? 9.156 -0.632 -21.724 1.00 96.19 101 ARG A C 1
ATOM 786 O O . ARG A 1 101 ? 9.309 -0.379 -22.908 1.00 96.19 101 ARG A O 1
ATOM 793 N N . GLY A 1 102 ? 8.924 -1.871 -21.284 1.00 94.94 102 GLY A N 1
ATOM 794 C CA . GLY A 1 102 ? 9.002 -3.041 -22.168 1.00 94.94 102 GLY A CA 1
ATOM 795 C C . GLY A 1 102 ? 8.332 -4.305 -21.619 1.00 94.94 102 GLY A C 1
ATOM 796 O O . GLY A 1 102 ? 7.491 -4.239 -20.714 1.00 94.94 102 GLY A O 1
ATOM 797 N N . GLY A 1 103 ? 8.702 -5.455 -22.190 1.00 93.88 103 GLY A N 1
ATOM 798 C CA . GLY A 1 103 ? 8.086 -6.775 -21.995 1.00 93.88 103 GLY A CA 1
ATOM 799 C C . GLY A 1 103 ? 8.382 -7.452 -20.652 1.00 93.88 103 GLY A C 1
ATOM 800 O O . GLY A 1 103 ? 9.030 -8.488 -20.602 1.00 93.88 103 GLY A O 1
ATOM 801 N N . GLY A 1 104 ? 7.904 -6.881 -19.546 1.00 95.50 104 GLY A N 1
ATOM 802 C CA . GLY A 1 104 ? 7.974 -7.542 -18.237 1.00 95.50 104 GLY A CA 1
ATOM 803 C C . GLY A 1 104 ? 6.959 -8.685 -18.073 1.00 95.50 104 GLY A C 1
ATOM 804 O O . GLY A 1 104 ? 6.011 -8.806 -18.846 1.00 95.50 104 GLY A O 1
ATOM 805 N N . HIS A 1 105 ? 7.095 -9.464 -16.993 1.00 96.50 105 HIS A N 1
ATOM 806 C CA . HIS A 1 105 ? 6.167 -10.556 -16.666 1.00 96.50 105 HIS A CA 1
ATOM 807 C C . HIS A 1 105 ? 4.698 -10.089 -16.633 1.00 96.50 105 HIS A C 1
ATOM 809 O O . HIS A 1 105 ? 4.390 -8.991 -16.137 1.00 96.50 105 HIS A O 1
ATOM 815 N N . LYS A 1 106 ? 3.788 -10.951 -17.112 1.00 95.88 106 LYS A N 1
ATOM 816 C CA . LYS A 1 106 ? 2.335 -10.721 -17.112 1.00 95.88 106 LYS A CA 1
ATOM 817 C C . LYS A 1 106 ? 1.839 -10.496 -15.687 1.00 95.88 106 LYS A C 1
ATOM 819 O O . LYS A 1 106 ? 2.148 -11.253 -14.769 1.00 95.88 106 LYS A O 1
ATOM 824 N N . ARG A 1 107 ? 1.069 -9.432 -15.482 1.00 95.56 107 ARG A N 1
ATOM 825 C CA . ARG A 1 107 ? 0.635 -8.996 -14.151 1.00 95.56 107 ARG A CA 1
ATOM 826 C C . ARG A 1 107 ? -0.874 -8.811 -14.098 1.00 95.56 107 ARG A C 1
ATOM 828 O O . ARG A 1 107 ? -1.523 -8.533 -15.105 1.00 95.56 107 ARG A O 1
ATOM 835 N N . ARG A 1 108 ? -1.424 -8.955 -12.897 1.00 96.62 108 ARG A N 1
ATOM 836 C CA . ARG A 1 108 ? -2.800 -8.577 -12.573 1.00 96.62 108 ARG A CA 1
ATOM 837 C C . ARG A 1 108 ? -2.756 -7.362 -11.657 1.00 96.62 108 ARG A C 1
ATOM 839 O O . ARG A 1 108 ? -1.943 -7.331 -10.736 1.00 96.62 108 ARG A O 1
ATOM 846 N N . LEU A 1 109 ? -3.586 -6.371 -11.948 1.00 97.06 109 LEU A N 1
ATOM 847 C CA . LEU A 1 109 ? -3.838 -5.239 -11.068 1.00 97.06 109 LEU A CA 1
ATOM 848 C C . LEU A 1 109 ? -4.770 -5.695 -9.951 1.00 97.06 109 LEU A C 1
ATOM 850 O O . LEU A 1 109 ? -5.714 -6.440 -10.208 1.00 97.06 109 LEU A O 1
ATOM 854 N N . ARG A 1 110 ? -4.504 -5.242 -8.730 1.00 97.56 110 ARG A N 1
ATOM 855 C CA . ARG A 1 110 ? -5.379 -5.454 -7.576 1.00 97.56 110 ARG A CA 1
ATOM 856 C C . ARG A 1 110 ? -6.167 -4.182 -7.318 1.00 97.56 110 ARG A C 1
ATOM 858 O O . ARG A 1 110 ? -5.552 -3.114 -7.221 1.00 97.56 110 ARG A O 1
ATOM 865 N N . ILE A 1 111 ? -7.488 -4.321 -7.257 1.00 97.31 111 ILE A N 1
ATOM 866 C CA . ILE A 1 111 ? -8.419 -3.231 -6.972 1.00 97.31 111 ILE A CA 1
ATOM 867 C C . ILE A 1 111 ? -8.288 -2.918 -5.483 1.00 97.31 111 ILE A C 1
ATOM 869 O O . ILE A 1 111 ? -8.539 -3.779 -4.645 1.00 97.31 111 ILE A O 1
ATOM 873 N N . MET A 1 112 ? -7.824 -1.709 -5.183 1.00 96.81 112 MET A N 1
ATOM 87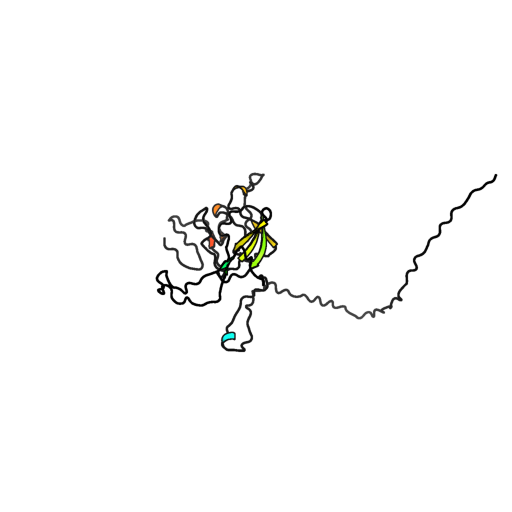4 C CA . MET A 1 112 ? -7.578 -1.237 -3.823 1.00 96.81 112 MET A CA 1
ATOM 875 C C . MET A 1 112 ? -8.691 -0.287 -3.408 1.00 96.81 112 MET A C 1
ATOM 877 O O . MET A 1 112 ? -9.105 0.554 -4.208 1.00 96.81 112 MET A O 1
ATOM 881 N N . ASP A 1 113 ? -9.100 -0.365 -2.151 1.00 96.31 113 ASP A N 1
ATOM 882 C CA . ASP A 1 113 ? -9.951 0.639 -1.531 1.00 96.31 113 ASP A CA 1
ATOM 883 C C . ASP A 1 113 ? -9.092 1.809 -1.027 1.00 96.31 113 ASP A C 1
ATOM 885 O O . ASP A 1 113 ? -8.498 1.760 0.051 1.00 96.31 113 ASP A O 1
ATOM 889 N N . TRP A 1 114 ? -9.000 2.861 -1.845 1.00 95.88 114 TRP A N 1
ATOM 890 C CA . TRP A 1 114 ? -8.320 4.114 -1.492 1.00 95.88 114 TRP A CA 1
ATOM 891 C C . TRP A 1 114 ? -9.216 5.113 -0.760 1.00 95.88 114 TRP A C 1
ATOM 893 O O . TRP A 1 114 ? -8.716 6.148 -0.326 1.00 95.88 114 TRP A O 1
ATOM 903 N N . TYR A 1 115 ? -10.518 4.845 -0.684 1.00 93.56 115 TYR A N 1
ATOM 904 C CA . TYR A 1 115 ? -11.495 5.765 -0.115 1.00 93.56 115 TYR A CA 1
ATOM 905 C C . TYR A 1 115 ? -11.775 5.452 1.346 1.00 93.56 115 TYR A C 1
ATOM 907 O O . TYR A 1 115 ? -12.003 6.375 2.115 1.00 93.56 115 TYR A O 1
ATOM 915 N N . ARG A 1 116 ? -11.751 4.169 1.734 1.00 93.75 116 ARG A N 1
ATOM 916 C CA . ARG A 1 116 ? -12.002 3.712 3.108 1.00 93.75 116 ARG A CA 1
ATOM 917 C C . ARG A 1 116 ? -13.324 4.257 3.669 1.00 93.75 116 ARG A C 1
ATOM 919 O O . ARG A 1 116 ? -13.405 4.555 4.848 1.00 93.75 116 ARG A O 1
ATOM 926 N N . CYS A 1 117 ? -14.369 4.422 2.858 1.00 89.06 117 CYS A N 1
ATOM 927 C CA . CYS A 1 117 ? -15.613 5.056 3.321 1.00 89.06 117 CYS A CA 1
ATOM 928 C C . CYS A 1 117 ? -16.518 4.137 4.154 1.00 89.06 117 CYS A C 1
ATOM 930 O O . CYS A 1 117 ? -17.331 4.650 4.920 1.00 89.06 117 CYS A O 1
ATOM 932 N N . GLU A 1 118 ? -16.408 2.813 3.997 1.00 89.69 118 GLU A N 1
ATOM 933 C CA . GLU A 1 118 ? -17.255 1.857 4.720 1.00 89.69 118 GLU A CA 1
ATOM 934 C C . GLU A 1 118 ? -16.920 1.905 6.224 1.00 89.69 118 GLU A C 1
ATOM 936 O O . GLU A 1 118 ? -15.775 1.610 6.589 1.00 89.69 118 GLU A O 1
ATOM 941 N N . PRO A 1 119 ? -17.871 2.326 7.081 1.00 88.88 119 PRO A N 1
ATOM 942 C CA . PRO A 1 119 ? -17.674 2.355 8.525 1.00 88.88 119 PRO A CA 1
ATOM 943 C C . PRO A 1 119 ? -17.697 0.937 9.101 1.00 88.88 119 PRO A C 1
ATOM 945 O O . PRO A 1 119 ? -18.182 0.028 8.448 1.00 88.88 119 PRO A O 1
ATOM 948 N N . GLY A 1 120 ? -17.230 0.765 10.338 1.00 89.31 120 GLY A N 1
ATOM 949 C CA . GLY A 1 120 ? -17.319 -0.515 11.049 1.00 89.31 120 GLY A CA 1
ATOM 950 C C . GLY A 1 120 ? -15.990 -1.259 11.173 1.00 89.31 120 GLY A C 1
ATOM 951 O O . GLY A 1 120 ? -14.939 -0.796 10.716 1.00 89.31 120 GLY A O 1
ATOM 952 N N . ALA A 1 121 ? -16.046 -2.395 11.869 1.00 93.12 121 ALA A N 1
ATOM 953 C CA . ALA A 1 121 ? -14.895 -3.240 12.155 1.00 93.12 121 ALA A CA 1
ATOM 954 C C . ALA A 1 121 ? -14.544 -4.122 10.951 1.00 93.12 121 ALA A C 1
ATOM 956 O O . ALA A 1 121 ? -15.401 -4.787 10.359 1.00 93.12 121 ALA A O 1
ATOM 957 N N . GLN A 1 122 ? -13.261 -4.167 10.612 1.00 96.00 122 GLN A N 1
ATOM 958 C CA . GLN A 1 122 ? -12.742 -4.982 9.521 1.00 96.00 122 GLN A CA 1
ATOM 959 C C . GLN A 1 122 ? -11.580 -5.831 10.025 1.00 96.00 122 GLN A C 1
ATOM 961 O O . GLN A 1 122 ? -10.648 -5.319 10.640 1.00 96.00 122 GLN A O 1
ATOM 966 N N . ILE A 1 123 ? -11.626 -7.131 9.761 1.00 97.88 123 ILE A N 1
ATOM 967 C CA . ILE A 1 123 ? -10.590 -8.083 10.163 1.00 97.88 123 ILE A CA 1
ATOM 968 C C . ILE A 1 123 ? -9.575 -8.198 9.032 1.00 97.88 123 ILE A C 1
ATOM 970 O O . ILE A 1 123 ? -9.939 -8.404 7.871 1.00 97.88 123 ILE A O 1
ATOM 974 N N . VAL A 1 124 ? -8.294 -8.083 9.364 1.00 98.00 124 VAL A N 1
ATOM 975 C CA . VAL A 1 124 ? -7.196 -8.345 8.434 1.00 98.00 124 VAL A CA 1
ATOM 976 C C . VAL A 1 124 ? -7.051 -9.851 8.270 1.00 98.00 124 VAL A C 1
ATOM 978 O O . VAL A 1 124 ? -6.622 -10.545 9.177 1.00 98.00 124 VAL A O 1
ATOM 981 N N . GLU A 1 125 ? -7.376 -10.375 7.098 1.00 97.69 125 GLU A N 1
ATOM 982 C CA . GLU A 1 125 ? -7.276 -11.810 6.815 1.00 97.69 125 GLU A CA 1
ATOM 983 C C . GLU A 1 125 ? -5.824 -12.234 6.603 1.00 97.69 125 GLU A C 1
ATOM 985 O O . GLU A 1 125 ? -5.358 -13.243 7.123 1.00 97.69 125 GLU A O 1
ATOM 990 N N . ARG A 1 126 ? -5.099 -11.469 5.781 1.00 97.81 126 ARG A N 1
ATOM 991 C CA . ARG A 1 126 ? -3.720 -11.778 5.392 1.00 97.81 126 ARG A CA 1
ATOM 992 C C . ARG A 1 126 ? -3.051 -10.609 4.693 1.00 97.81 126 ARG A C 1
ATOM 994 O O . ARG A 1 126 ? -3.712 -9.746 4.112 1.00 97.81 126 ARG A O 1
ATOM 1001 N N . LEU A 1 127 ? -1.726 -10.658 4.664 1.00 97.69 127 LEU A N 1
ATOM 1002 C CA . LEU A 1 127 ? -0.894 -9.762 3.873 1.00 97.69 127 LEU A CA 1
ATOM 1003 C C . LEU A 1 127 ? -0.485 -10.430 2.561 1.00 97.69 127 LEU A C 1
ATOM 1005 O O . LEU A 1 127 ? -0.083 -11.592 2.549 1.00 97.69 127 LEU A O 1
ATOM 1009 N N . GLU A 1 128 ? -0.539 -9.700 1.451 1.00 97.69 128 GLU A N 1
ATOM 1010 C CA . GLU A 1 128 ? -0.183 -10.201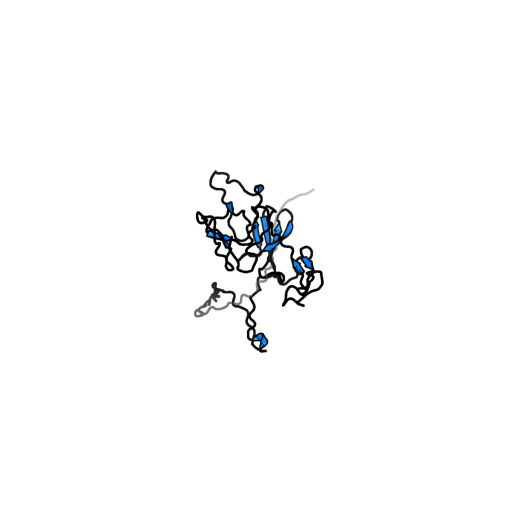 0.125 1.00 97.69 128 GLU A CA 1
ATOM 1011 C C . GLU A 1 128 ? 0.873 -9.330 -0.569 1.00 97.69 128 GLU A C 1
ATOM 1013 O O . GLU A 1 128 ? 0.955 -8.111 -0.393 1.00 97.69 128 GLU A O 1
ATOM 1018 N N . TYR A 1 129 ? 1.671 -9.971 -1.426 1.00 97.00 129 TYR A N 1
ATOM 1019 C CA . TYR A 1 129 ? 2.547 -9.277 -2.367 1.00 97.00 129 TYR A CA 1
ATOM 1020 C C . TYR A 1 129 ? 1.736 -8.666 -3.515 1.00 97.00 129 TYR A C 1
ATOM 1022 O O . TYR A 1 129 ? 0.878 -9.341 -4.094 1.00 97.00 129 TYR A O 1
ATOM 1030 N N . ASP A 1 130 ? 2.081 -7.447 -3.942 1.00 96.88 130 ASP A N 1
ATOM 1031 C CA . ASP A 1 130 ? 1.563 -6.865 -5.179 1.00 96.88 130 ASP A CA 1
ATOM 1032 C C . ASP A 1 130 ? 2.685 -6.453 -6.158 1.00 96.88 130 ASP A C 1
ATOM 1034 O O . ASP A 1 130 ? 3.447 -5.543 -5.867 1.00 96.88 130 ASP A O 1
ATOM 1038 N N . PRO A 1 131 ? 2.766 -7.038 -7.370 1.00 95.81 131 PRO A N 1
ATOM 1039 C CA . PRO A 1 131 ? 3.725 -6.662 -8.407 1.00 95.81 131 PRO A CA 1
ATOM 1040 C C . PRO A 1 131 ? 3.374 -5.350 -9.142 1.00 95.81 131 PRO A C 1
ATOM 1042 O O . PRO A 1 131 ? 4.058 -4.977 -10.106 1.00 95.81 131 PRO A O 1
ATOM 1045 N N . GLY A 1 132 ? 2.261 -4.702 -8.782 1.00 94.81 132 GLY A N 1
ATOM 1046 C CA . GLY A 1 132 ? 1.813 -3.420 -9.323 1.00 94.81 132 GLY A CA 1
ATOM 1047 C C . GLY A 1 132 ? 2.310 -2.203 -8.539 1.00 94.81 132 GLY A C 1
ATOM 1048 O O . GLY A 1 132 ? 2.202 -1.092 -9.058 1.00 94.81 132 GLY A O 1
ATOM 1049 N N . ARG A 1 133 ? 2.864 -2.401 -7.337 1.00 95.62 133 ARG A N 1
ATOM 1050 C CA . ARG A 1 133 ? 3.365 -1.353 -6.437 1.00 95.62 133 ARG A CA 1
ATOM 1051 C C . ARG A 1 133 ? 4.522 -1.874 -5.584 1.00 95.62 133 ARG A C 1
ATOM 1053 O O . ARG A 1 133 ? 4.889 -3.038 -5.673 1.00 95.62 133 ARG A O 1
ATOM 1060 N N . THR A 1 134 ? 5.130 -0.996 -4.794 1.00 95.94 134 THR A N 1
ATOM 1061 C CA . THR A 1 134 ? 6.248 -1.366 -3.911 1.00 95.94 134 THR A CA 1
ATOM 1062 C C . THR A 1 134 ? 5.781 -1.827 -2.532 1.00 95.94 134 THR A C 1
ATOM 1064 O O . THR A 1 134 ? 6.391 -2.724 -1.961 1.00 95.94 134 THR A O 1
ATOM 1067 N N . ALA A 1 135 ? 4.708 -1.235 -2.001 1.00 95.62 135 ALA A N 1
ATOM 1068 C CA . ALA A 1 135 ? 4.148 -1.578 -0.697 1.00 95.62 135 ALA A CA 1
ATOM 1069 C C . ALA A 1 135 ? 3.393 -2.918 -0.705 1.00 95.62 135 ALA A C 1
ATOM 1071 O O . ALA A 1 135 ? 2.815 -3.321 -1.720 1.00 95.62 135 ALA A O 1
ATOM 1072 N N . TRP A 1 136 ? 3.354 -3.577 0.453 1.00 96.19 136 TRP A N 1
ATOM 1073 C CA . TRP A 1 136 ? 2.476 -4.721 0.680 1.00 96.19 136 TRP A CA 1
ATOM 1074 C C . TRP A 1 136 ? 1.027 -4.272 0.841 1.00 96.19 136 TRP A C 1
ATOM 1076 O O . TRP A 1 136 ? 0.730 -3.103 1.105 1.00 96.19 136 TRP A O 1
ATOM 1086 N N . ILE A 1 137 ? 0.118 -5.217 0.658 1.00 97.69 137 ILE A N 1
ATOM 1087 C CA . ILE A 1 137 ? -1.314 -4.978 0.790 1.00 97.69 137 ILE A CA 1
ATOM 1088 C C . ILE A 1 137 ? -1.913 -5.953 1.785 1.00 97.69 137 ILE A C 1
ATOM 1090 O O . ILE A 1 137 ? -1.436 -7.078 1.921 1.00 97.69 137 ILE A O 1
ATOM 1094 N N . ALA A 1 138 ? -2.977 -5.528 2.444 1.00 98.12 138 ALA A N 1
ATOM 1095 C CA . ALA A 1 138 ? -3.757 -6.368 3.328 1.00 98.12 138 ALA A CA 1
ATOM 1096 C C . ALA A 1 138 ? -5.095 -6.685 2.664 1.00 98.12 138 ALA A C 1
ATOM 1098 O O . ALA A 1 138 ? -5.743 -5.792 2.110 1.00 98.12 138 ALA A O 1
ATOM 1099 N N . LEU A 1 139 ? -5.499 -7.952 2.708 1.00 98.25 139 LEU A N 1
ATOM 1100 C CA . LEU A 1 139 ? -6.883 -8.325 2.457 1.00 98.25 139 LEU A CA 1
ATOM 1101 C C . LEU A 1 139 ? -7.654 -8.148 3.759 1.00 98.25 139 LEU A C 1
ATOM 1103 O O . LEU A 1 139 ? -7.282 -8.736 4.774 1.00 98.25 139 LEU A O 1
ATOM 1107 N N . VAL A 1 140 ? -8.723 -7.366 3.713 1.00 97.88 140 VAL A N 1
ATOM 1108 C CA . VAL A 1 140 ? -9.586 -7.115 4.863 1.00 97.88 140 VAL A CA 1
ATOM 1109 C C . VAL A 1 140 ? -10.993 -7.607 4.576 1.00 97.88 140 VAL A C 1
ATOM 1111 O O . VAL A 1 140 ? -11.476 -7.491 3.446 1.00 97.88 140 VAL A O 1
ATOM 1114 N N . ARG A 1 141 ? -11.636 -8.162 5.600 1.00 98.00 141 ARG A N 1
ATOM 1115 C CA . ARG A 1 141 ? -13.036 -8.572 5.582 1.00 98.00 141 ARG A CA 1
ATOM 1116 C C . ARG A 1 141 ? -13.826 -7.690 6.529 1.00 98.00 141 ARG A C 1
ATOM 1118 O O . ARG A 1 141 ? -13.477 -7.577 7.700 1.00 98.00 141 ARG A O 1
ATOM 1125 N N . HIS A 1 142 ? -14.900 -7.099 6.037 1.00 97.12 142 HIS A N 1
ATOM 1126 C CA . HIS A 1 142 ? -15.857 -6.411 6.887 1.00 97.12 142 HIS A CA 1
ATOM 1127 C C . HIS A 1 142 ? -16.624 -7.411 7.761 1.00 97.12 142 HIS A C 1
ATOM 1129 O O . HIS A 1 142 ? -17.106 -8.416 7.242 1.00 97.12 142 HIS A O 1
ATOM 1135 N N . GLN A 1 143 ? -16.750 -7.153 9.066 1.00 96.06 143 GLN A N 1
ATOM 1136 C CA . GLN A 1 143 ? -17.384 -8.106 9.988 1.00 96.06 143 GLN A CA 1
ATOM 1137 C C . GLN A 1 143 ? -18.885 -8.276 9.722 1.00 96.06 143 GLN A C 1
ATOM 1139 O O . GLN A 1 143 ? -19.363 -9.402 9.676 1.00 96.06 143 GLN A O 1
ATOM 1144 N N . GLU A 1 144 ? -19.609 -7.178 9.490 1.00 94.25 144 GLU A N 1
ATOM 1145 C CA . GLU A 1 144 ? -21.066 -7.225 9.281 1.00 94.25 144 GLU A CA 1
ATOM 1146 C C . GLU A 1 144 ? -21.432 -7.632 7.842 1.00 94.25 144 GLU A C 1
ATOM 1148 O O . GLU A 1 144 ? -22.078 -8.649 7.627 1.00 94.25 144 GLU A O 1
ATOM 1153 N N . SER A 1 145 ? -20.977 -6.874 6.834 1.00 95.06 145 SER A N 1
ATOM 1154 C CA . SER A 1 145 ? -21.280 -7.144 5.420 1.00 95.06 145 SER A CA 1
ATOM 1155 C C . SER A 1 145 ? -20.550 -8.355 4.820 1.00 95.06 145 SER A C 1
ATOM 1157 O O . SER A 1 145 ? -20.901 -8.805 3.731 1.00 95.06 145 SER A O 1
ATOM 1159 N N . GLY A 1 146 ? -19.489 -8.862 5.460 1.00 95.94 146 GLY A N 1
ATOM 1160 C CA . GLY A 1 146 ? -18.643 -9.928 4.907 1.00 95.94 146 GLY A CA 1
ATOM 1161 C C . GLY A 1 146 ? -17.823 -9.514 3.675 1.00 95.94 146 GLY A C 1
ATOM 1162 O O . GLY A 1 146 ? -17.125 -10.346 3.087 1.00 95.94 146 GLY A O 1
ATOM 1163 N N . ARG A 1 147 ? -17.881 -8.239 3.267 1.00 96.31 147 ARG A N 1
ATOM 1164 C CA . ARG A 1 147 ? -17.247 -7.733 2.047 1.00 96.31 147 ARG A CA 1
ATOM 1165 C C . ARG A 1 147 ? -15.728 -7.764 2.166 1.00 96.31 147 ARG A C 1
ATOM 1167 O O . ARG A 1 147 ? -15.150 -7.325 3.157 1.00 96.31 147 ARG A O 1
ATOM 1174 N N . LEU A 1 148 ? -15.076 -8.249 1.113 1.00 97.62 148 LEU A N 1
ATOM 1175 C CA . LEU A 1 148 ? -13.622 -8.281 1.011 1.00 97.62 148 LEU A CA 1
ATOM 1176 C C . LEU A 1 148 ? -13.111 -7.046 0.273 1.00 97.62 148 LEU A C 1
ATOM 1178 O O . LEU A 1 148 ? -13.629 -6.691 -0.785 1.00 97.62 148 LEU A O 1
ATOM 1182 N N . SER A 1 149 ? -12.061 -6.425 0.798 1.00 97.62 149 SER A N 1
ATOM 1183 C CA . SER A 1 149 ? -11.387 -5.289 0.165 1.00 97.62 149 SER A CA 1
ATOM 1184 C C . SER A 1 149 ? -9.877 -5.399 0.342 1.00 97.62 149 SER A C 1
ATOM 1186 O O . SER A 1 149 ? -9.400 -5.958 1.325 1.00 97.62 149 SER A O 1
ATOM 1188 N N . TYR A 1 150 ? -9.105 -4.862 -0.604 1.00 98.19 150 TYR A N 1
ATOM 1189 C CA . TYR A 1 150 ? -7.665 -4.699 -0.414 1.00 98.19 150 TYR A CA 1
ATOM 1190 C C . TYR A 1 150 ? -7.340 -3.282 0.041 1.00 98.19 150 TYR A C 1
ATOM 1192 O O . TYR A 1 150 ? -7.790 -2.316 -0.574 1.00 98.19 150 TYR A O 1
ATOM 1200 N N . ILE A 1 151 ? -6.485 -3.162 1.052 1.00 97.19 151 ILE A N 1
ATOM 1201 C CA . ILE A 1 151 ? -5.955 -1.884 1.541 1.00 97.19 151 ILE A CA 1
ATOM 1202 C C . ILE A 1 151 ? -4.429 -1.905 1.566 1.00 97.19 151 ILE A C 1
ATOM 1204 O O . ILE A 1 151 ? -3.804 -2.962 1.450 1.00 97.19 151 ILE A O 1
ATOM 1208 N N . LEU A 1 152 ? -3.811 -0.733 1.700 1.00 96.69 152 LEU A N 1
ATOM 1209 C CA . LEU A 1 152 ? -2.372 -0.659 1.930 1.00 96.69 152 LEU A CA 1
ATOM 1210 C C . LEU A 1 152 ? -2.045 -1.259 3.303 1.00 96.69 152 LEU A C 1
ATOM 1212 O O . LEU A 1 152 ? -2.735 -0.955 4.273 1.00 96.69 152 LEU A O 1
ATOM 1216 N N . ALA A 1 153 ? -1.016 -2.101 3.386 1.00 96.44 153 ALA A N 1
ATOM 1217 C CA . ALA A 1 153 ? -0.569 -2.632 4.668 1.00 96.44 153 ALA A CA 1
ATOM 1218 C C . ALA A 1 153 ? 0.379 -1.619 5.339 1.00 96.44 153 ALA A C 1
ATOM 1220 O O . ALA A 1 153 ? 1.439 -1.331 4.770 1.00 96.44 153 ALA A O 1
ATOM 1221 N N . PRO A 1 154 ? 0.031 -1.066 6.514 1.00 93.81 154 PRO A N 1
ATOM 1222 C CA . PRO A 1 154 ? 0.960 -0.276 7.300 1.00 93.81 154 PRO A CA 1
ATOM 1223 C C . PRO A 1 154 ? 2.046 -1.165 7.908 1.00 93.81 154 PRO A C 1
ATOM 1225 O O . PRO A 1 154 ? 1.968 -2.395 7.899 1.00 93.81 154 PRO A O 1
ATOM 1228 N N . HIS A 1 155 ? 3.072 -0.514 8.450 1.00 90.50 155 HIS A N 1
ATOM 1229 C CA . HIS A 1 155 ? 4.122 -1.199 9.191 1.00 90.50 155 HIS A CA 1
ATOM 1230 C C . HIS A 1 155 ? 3.533 -1.946 10.398 1.00 90.50 155 HIS A C 1
ATOM 1232 O O . HIS A 1 155 ? 2.651 -1.422 11.076 1.00 90.50 155 HIS A O 1
ATOM 1238 N N . ASP A 1 156 ? 4.018 -3.162 10.640 1.00 89.75 156 ASP A N 1
ATOM 1239 C CA . ASP A 1 156 ? 3.602 -4.065 11.724 1.00 89.75 156 ASP A CA 1
ATOM 1240 C C . ASP A 1 156 ? 2.127 -4.483 11.751 1.00 89.75 156 ASP A C 1
ATOM 1242 O O . ASP A 1 156 ? 1.668 -5.007 12.766 1.00 89.75 156 ASP A O 1
ATOM 1246 N N . LEU A 1 157 ? 1.368 -4.296 10.666 1.00 93.06 157 LEU A N 1
ATOM 1247 C CA . LEU A 1 157 ? 0.028 -4.876 10.600 1.00 93.06 157 LEU A CA 1
ATOM 1248 C C . LEU A 1 157 ? 0.135 -6.402 10.596 1.00 93.06 157 LEU A C 1
ATOM 1250 O O . LEU A 1 157 ? 0.847 -6.958 9.764 1.00 93.06 157 LEU A O 1
ATOM 1254 N N . GLN A 1 158 ? -0.593 -7.076 11.482 1.00 94.12 158 GLN A N 1
ATOM 1255 C CA . GLN A 1 158 ? -0.618 -8.534 11.531 1.00 94.12 158 GLN A CA 1
ATOM 1256 C C . GLN A 1 158 ? -1.943 -9.081 10.982 1.00 94.12 158 GLN A C 1
ATOM 1258 O O . GLN A 1 158 ? -2.989 -8.437 11.107 1.00 94.12 158 GLN A O 1
ATOM 1263 N N . PRO A 1 159 ? -1.933 -10.274 10.366 1.00 96.56 159 PRO A N 1
ATOM 1264 C CA . PRO A 1 159 ? -3.158 -11.033 10.145 1.00 96.56 159 PRO A CA 1
ATOM 1265 C C . PRO A 1 159 ? -3.902 -11.255 11.472 1.00 96.56 159 PRO A C 1
ATOM 1267 O O . PRO A 1 159 ? -3.282 -11.501 12.502 1.00 96.56 159 PRO A O 1
ATOM 1270 N N . GLY A 1 160 ? -5.226 -11.151 11.451 1.00 96.19 160 GLY A N 1
ATOM 1271 C CA . GLY A 1 160 ? -6.106 -11.232 12.617 1.00 96.19 160 GLY A CA 1
ATOM 1272 C C . GLY A 1 160 ? -6.379 -9.893 13.307 1.00 96.19 160 GLY A C 1
ATOM 1273 O O . GLY A 1 160 ? -7.341 -9.796 14.065 1.00 96.19 160 GLY A O 1
ATOM 1274 N N . SER A 1 161 ? -5.600 -8.840 13.033 1.00 95.06 161 SER A N 1
ATOM 1275 C CA . SER A 1 161 ? -5.857 -7.514 13.605 1.00 95.06 161 SER A CA 1
ATOM 1276 C C . SER A 1 161 ? -7.190 -6.936 13.124 1.00 95.06 161 SER A C 1
ATOM 1278 O O . SER A 1 161 ? -7.580 -7.106 11.966 1.00 95.06 161 SER A O 1
ATOM 1280 N N . ILE A 1 162 ? -7.872 -6.214 14.013 1.00 94.94 162 ILE A N 1
ATOM 1281 C CA . ILE A 1 162 ? -9.102 -5.485 13.698 1.00 94.94 162 ILE A CA 1
ATOM 1282 C C . ILE A 1 162 ? -8.737 -4.031 13.421 1.00 94.94 162 ILE A C 1
ATOM 1284 O O . ILE A 1 162 ? -8.040 -3.400 14.212 1.00 94.94 162 ILE A O 1
ATOM 1288 N N . ILE A 1 163 ? -9.224 -3.505 12.305 1.00 94.50 163 ILE A N 1
ATOM 1289 C CA . ILE A 1 163 ? -9.059 -2.110 11.908 1.00 94.50 163 ILE A CA 1
ATOM 1290 C C . 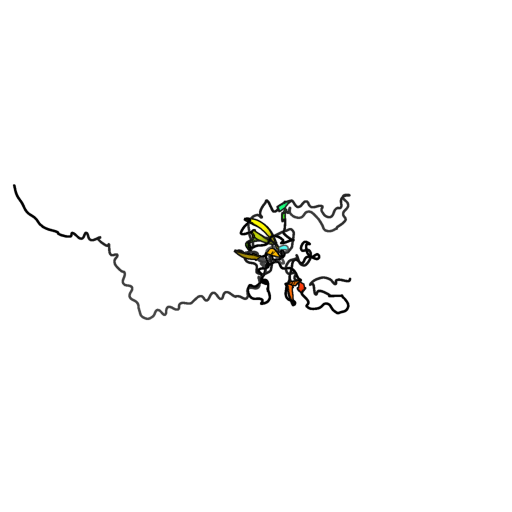ILE A 1 163 ? -10.420 -1.466 11.674 1.00 94.50 163 ILE A C 1
ATOM 1292 O O . ILE A 1 163 ? -11.407 -2.139 11.365 1.00 94.50 163 ILE A O 1
ATOM 1296 N N . TYR A 1 164 ? -10.448 -0.144 11.748 1.00 92.06 164 TYR A N 1
ATOM 1297 C CA . TYR A 1 164 ? -11.658 0.648 11.581 1.00 92.06 164 TYR A CA 1
ATOM 1298 C C . TYR A 1 164 ? -11.482 1.730 10.521 1.00 92.06 164 TYR A C 1
ATOM 1300 O O . TYR A 1 164 ? -10.372 2.202 10.242 1.00 92.06 164 TYR A O 1
ATOM 1308 N N . SER A 1 165 ? -12.604 2.168 9.953 1.00 89.69 165 SER A N 1
ATOM 1309 C CA . SER A 1 165 ? -12.668 3.455 9.271 1.00 89.69 165 SER A CA 1
ATOM 1310 C C . SER A 1 165 ? -13.600 4.423 9.987 1.00 89.69 165 SER A C 1
ATOM 1312 O O . SER A 1 165 ? -14.769 4.128 10.246 1.00 89.69 165 SER A O 1
ATOM 1314 N N . PHE A 1 166 ? -13.072 5.614 10.254 1.00 87.62 166 PHE A N 1
ATOM 1315 C CA . PHE A 1 166 ? -13.757 6.719 10.911 1.00 87.62 166 PHE A CA 1
ATOM 1316 C C . PHE A 1 166 ? -13.970 7.912 9.972 1.00 87.62 166 PHE A C 1
ATOM 1318 O O . PHE A 1 166 ? -14.158 9.036 10.440 1.00 87.62 166 PHE A O 1
ATOM 1325 N N . LEU A 1 167 ? -13.922 7.709 8.651 1.00 83.69 167 LEU A N 1
ATOM 1326 C CA . LEU A 1 167 ? -14.211 8.782 7.693 1.00 83.69 167 LEU A CA 1
ATOM 1327 C C . LEU A 1 167 ? -15.688 9.192 7.705 1.00 83.69 167 LEU A C 1
ATOM 1329 O O . LEU A 1 167 ? -15.991 10.374 7.541 1.00 83.69 167 LEU A O 1
ATOM 1333 N N . ASN A 1 168 ? -16.600 8.246 7.943 1.00 81.44 168 ASN A N 1
ATOM 1334 C CA . ASN A 1 168 ? -18.007 8.566 8.143 1.00 81.44 168 ASN A CA 1
ATOM 1335 C C . ASN A 1 168 ? -18.249 9.058 9.578 1.00 81.44 168 ASN A C 1
ATOM 1337 O O . ASN A 1 168 ? -17.745 8.477 10.542 1.00 81.44 168 ASN A O 1
ATOM 1341 N N . LYS A 1 169 ? -19.038 10.130 9.715 1.00 73.88 169 LYS A N 1
ATOM 1342 C CA . LYS A 1 169 ? -19.354 10.733 11.013 1.00 73.88 169 LYS A CA 1
ATOM 1343 C C . LYS A 1 169 ? -20.250 9.854 11.877 1.00 73.88 169 LYS A C 1
ATOM 1345 O O . LYS A 1 169 ? -20.179 9.962 13.095 1.00 73.88 169 LYS A O 1
ATOM 1350 N N . SER A 1 170 ? -21.053 8.985 11.264 1.00 73.81 170 SER A N 1
ATOM 1351 C CA . SER A 1 170 ? -21.948 8.065 11.979 1.00 73.81 170 SER A CA 1
ATOM 1352 C C . SER A 1 170 ? -21.202 7.137 12.943 1.00 73.81 170 SER A C 1
ATOM 1354 O O . SER A 1 170 ? -21.733 6.774 13.986 1.00 73.81 170 SER A O 1
ATOM 1356 N N . THR A 1 171 ? -19.950 6.793 12.632 1.00 68.81 171 THR A N 1
ATOM 1357 C CA . THR A 1 171 ? -19.102 5.911 13.450 1.00 68.81 171 THR A CA 1
ATOM 1358 C C . THR A 1 171 ? -18.455 6.628 14.630 1.00 68.81 171 THR A C 1
ATOM 1360 O O . THR A 1 171 ? -17.821 5.993 15.473 1.00 68.81 171 THR A O 1
ATOM 1363 N N . TRP A 1 172 ? -18.537 7.959 14.687 1.00 71.06 172 TRP A N 1
ATOM 1364 C CA . TRP A 1 172 ? -17.958 8.730 15.777 1.00 71.06 172 TRP A CA 1
ATOM 1365 C C . TRP A 1 172 ? -18.825 8.522 17.016 1.00 71.06 172 TRP A C 1
ATOM 1367 O O . TRP A 1 172 ? -19.757 9.283 17.260 1.00 71.06 172 TRP A O 1
ATOM 1377 N N . LYS A 1 173 ? -18.539 7.475 17.799 1.00 60.81 173 LYS A N 1
ATOM 1378 C CA . LYS A 1 173 ? -19.148 7.321 19.122 1.00 60.81 173 LYS A CA 1
ATOM 1379 C C . LYS A 1 173 ? -18.827 8.577 19.924 1.00 60.81 173 LYS A C 1
ATOM 1381 O O . LYS A 1 173 ? -17.662 8.827 20.219 1.00 60.81 173 LYS A O 1
ATOM 1386 N N . GLN A 1 174 ? -19.848 9.368 20.243 1.00 46.41 174 GLN A N 1
ATOM 1387 C CA . GLN A 1 174 ? -19.708 10.461 21.193 1.00 46.41 174 GLN A CA 1
ATOM 1388 C C . GLN A 1 174 ? -19.297 9.858 22.536 1.00 46.41 174 GLN A C 1
ATOM 1390 O O . GLN A 1 174 ? -19.895 8.880 22.994 1.00 46.41 174 GLN A O 1
ATOM 1395 N N . ALA A 1 175 ? -18.252 10.405 23.153 1.00 45.03 175 ALA A N 1
ATOM 1396 C CA . ALA A 1 175 ? -17.930 10.057 24.525 1.00 45.03 175 ALA A CA 1
ATOM 1397 C C . ALA A 1 175 ? -19.156 10.364 25.396 1.00 45.03 175 ALA A C 1
ATOM 1399 O O . ALA A 1 175 ? -19.629 11.499 25.436 1.00 45.03 175 ALA A O 1
ATOM 1400 N N . LYS A 1 176 ? -19.668 9.345 26.090 1.00 40.25 176 LYS A N 1
ATOM 1401 C CA . LYS A 1 176 ? -20.892 9.412 26.903 1.00 40.25 176 LYS A CA 1
ATOM 1402 C C . LYS A 1 176 ? -20.802 10.431 28.061 1.00 40.25 176 LYS A C 1
ATOM 1404 O O . LYS A 1 176 ? -21.817 10.739 28.666 1.00 40.25 176 LYS A O 1
ATOM 1409 N N . ASN A 1 177 ? -19.606 10.974 28.332 1.00 39.38 177 ASN A N 1
ATOM 1410 C CA . ASN A 1 177 ? -19.275 11.733 29.543 1.00 39.38 177 ASN A CA 1
ATOM 1411 C C . ASN A 1 177 ? -18.587 13.095 29.270 1.00 39.38 177 ASN A C 1
ATOM 1413 O O . ASN A 1 177 ? -17.862 13.587 30.126 1.00 39.38 177 ASN A O 1
ATOM 1417 N N . GLY A 1 178 ? -18.728 13.694 28.080 1.00 43.44 178 GLY A N 1
ATOM 1418 C CA . GLY A 1 178 ? -18.248 15.068 27.817 1.00 43.44 178 GLY A CA 1
ATOM 1419 C C . GLY A 1 178 ? -16.722 15.280 27.748 1.00 43.44 178 GLY A C 1
ATOM 1420 O O . GLY A 1 178 ? -16.277 16.380 27.437 1.00 43.44 178 GLY A O 1
ATOM 1421 N N . ILE A 1 179 ? -15.911 14.243 27.969 1.00 46.41 179 ILE A N 1
ATOM 1422 C CA . ILE A 1 179 ? -14.455 14.268 27.761 1.00 46.41 179 ILE A CA 1
ATOM 1423 C C . ILE A 1 179 ? -14.161 13.964 26.286 1.00 46.41 179 ILE A C 1
ATOM 1425 O O . ILE A 1 179 ? -14.807 13.102 25.693 1.00 46.41 179 ILE A O 1
ATOM 1429 N N . THR A 1 180 ? -13.218 14.702 25.691 1.00 51.25 180 THR A N 1
ATOM 1430 C CA . THR A 1 180 ? -12.809 14.678 24.275 1.00 51.25 180 THR A CA 1
ATOM 1431 C C . THR A 1 180 ? -13.038 13.327 23.592 1.00 51.25 180 THR A C 1
ATOM 1433 O O . THR A 1 180 ? -12.475 12.310 23.990 1.00 51.25 180 THR A O 1
ATOM 1436 N N . THR A 1 181 ? -13.854 13.320 22.528 1.00 58.75 181 THR A N 1
ATOM 1437 C CA . THR A 1 181 ? -14.065 12.149 21.659 1.00 58.75 181 THR A CA 1
ATOM 1438 C C . THR A 1 181 ? -12.789 11.879 20.856 1.00 58.75 181 THR A C 1
ATOM 1440 O O . THR A 1 181 ? -12.683 12.227 19.677 1.00 58.75 181 THR A O 1
ATOM 1443 N N . THR A 1 182 ? -11.779 11.316 21.513 1.00 65.56 182 THR A N 1
ATOM 1444 C CA . THR A 1 182 ? -10.539 10.894 20.869 1.00 65.56 182 THR A CA 1
ATOM 1445 C C . THR A 1 182 ? -10.814 9.575 20.163 1.00 65.56 182 THR A C 1
ATOM 1447 O O . THR A 1 182 ? -11.145 8.571 20.790 1.00 65.56 182 THR A O 1
ATOM 1450 N N . LEU A 1 183 ? -10.736 9.589 18.833 1.00 77.19 183 LEU A N 1
ATOM 1451 C CA . LEU A 1 183 ? -10.801 8.362 18.046 1.00 77.19 183 LEU A CA 1
ATOM 1452 C C . LEU A 1 183 ? -9.539 7.521 18.303 1.00 77.19 183 LEU A C 1
ATOM 1454 O O . LEU A 1 183 ? -8.472 8.102 18.503 1.00 77.19 183 LEU A O 1
ATOM 1458 N N . PRO A 1 184 ? -9.622 6.180 18.268 1.00 81.12 184 PRO A N 1
ATOM 1459 C CA . PRO A 1 184 ? -8.463 5.326 18.501 1.00 81.12 184 PRO A CA 1
ATOM 1460 C C . PRO A 1 184 ? -7.450 5.457 17.355 1.00 81.12 184 PRO A C 1
ATOM 1462 O O . PRO A 1 184 ? -7.746 5.161 16.189 1.00 81.12 184 PRO A O 1
ATOM 1465 N N . ILE A 1 185 ? -6.244 5.912 17.698 1.00 84.12 185 ILE A N 1
ATOM 1466 C CA . ILE A 1 185 ? -5.130 6.127 16.767 1.00 84.12 185 ILE A CA 1
ATOM 1467 C C . ILE A 1 185 ? -4.268 4.863 16.760 1.00 84.12 185 ILE A C 1
ATOM 1469 O O . ILE A 1 185 ? -3.163 4.834 17.293 1.00 84.12 185 ILE A O 1
ATOM 1473 N N . ASP A 1 186 ? -4.802 3.810 16.148 1.00 87.75 186 ASP A N 1
ATOM 1474 C CA . ASP A 1 186 ? -4.088 2.548 15.964 1.00 87.75 186 ASP A CA 1
ATOM 1475 C C . ASP A 1 186 ? -3.599 2.385 14.524 1.00 87.75 186 ASP A C 1
ATOM 1477 O O . ASP A 1 186 ? -4.144 2.949 13.565 1.00 87.75 186 ASP A O 1
ATOM 1481 N N . LYS A 1 187 ? -2.556 1.568 14.355 1.00 88.81 187 LYS A N 1
ATOM 1482 C CA . LYS A 1 187 ? -1.987 1.246 13.043 1.00 88.81 187 LYS A CA 1
ATOM 1483 C C . LYS A 1 187 ? -3.051 0.571 12.164 1.00 88.81 187 LYS A C 1
ATOM 1485 O O . LYS A 1 187 ? -3.600 -0.463 12.522 1.00 88.81 187 LYS A O 1
ATOM 1490 N N . GLY A 1 188 ? -3.306 1.135 10.983 1.00 89.38 188 GLY A N 1
ATOM 1491 C CA . GLY A 1 188 ? -4.269 0.596 10.009 1.00 89.38 188 GLY A CA 1
ATOM 1492 C C . GLY A 1 188 ? -5.669 1.201 10.079 1.00 89.38 188 GLY A C 1
ATOM 1493 O O . GLY A 1 188 ? -6.445 1.013 9.137 1.00 89.38 188 GLY A O 1
ATOM 1494 N N . ASN A 1 189 ? -5.969 1.991 11.113 1.00 92.38 189 ASN A N 1
ATOM 1495 C CA . ASN A 1 189 ? -7.197 2.775 11.152 1.00 92.38 189 ASN A CA 1
ATOM 1496 C C . ASN A 1 189 ? -7.136 3.937 10.154 1.00 92.38 189 ASN A C 1
ATOM 1498 O O . ASN A 1 189 ? -6.084 4.533 9.918 1.00 92.38 189 ASN A O 1
ATOM 1502 N N . CYS A 1 190 ? -8.287 4.279 9.576 1.00 91.50 190 CYS A N 1
ATOM 1503 C CA . CYS A 1 190 ? -8.431 5.449 8.715 1.00 91.50 190 CYS A CA 1
ATOM 1504 C C . CYS A 1 190 ? -9.229 6.538 9.438 1.00 91.50 190 CYS A C 1
ATOM 1506 O O . CYS A 1 190 ? -10.342 6.288 9.901 1.00 91.50 190 CYS A O 1
ATOM 1508 N N . LEU A 1 191 ? -8.659 7.738 9.540 1.00 89.06 191 LEU A N 1
ATOM 1509 C CA . LEU A 1 191 ? -9.239 8.883 10.238 1.00 89.06 191 LEU A CA 1
ATOM 1510 C C . LEU A 1 191 ? -9.178 10.135 9.351 1.00 89.06 191 LEU A C 1
ATOM 1512 O O . LEU A 1 191 ? -8.269 10.256 8.526 1.00 89.06 191 LEU A O 1
ATOM 1516 N N . PRO A 1 192 ? -10.095 11.101 9.529 1.00 88.38 192 PRO A N 1
ATOM 1517 C CA . PRO A 1 192 ? -9.932 12.423 8.937 1.00 88.38 192 PRO A CA 1
ATOM 1518 C C . PRO A 1 192 ? -8.748 13.157 9.588 1.00 88.38 192 PRO A C 1
ATOM 1520 O O . PRO A 1 192 ? -8.563 13.078 10.802 1.00 88.38 192 PRO A O 1
ATOM 1523 N N . LEU A 1 193 ? -7.997 13.937 8.801 1.00 85.94 193 LEU A N 1
ATOM 1524 C CA . LEU A 1 193 ? -6.801 14.664 9.266 1.00 85.94 193 LEU A CA 1
ATOM 1525 C C . LEU A 1 193 ? -7.060 15.550 10.495 1.00 85.94 193 LEU A C 1
ATOM 1527 O O . LEU A 1 193 ? -6.219 15.638 11.379 1.00 85.94 193 LEU A O 1
ATOM 1531 N N . SER A 1 194 ? -8.252 16.145 10.604 1.00 84.00 194 SER A N 1
ATOM 1532 C CA . SER A 1 194 ? -8.630 17.001 11.739 1.00 84.00 194 SER A CA 1
ATOM 1533 C C . SER A 1 194 ? -8.699 16.273 13.087 1.00 84.00 194 SER A C 1
ATOM 1535 O O . SER A 1 194 ? -8.793 16.922 14.121 1.00 84.00 194 SER A O 1
ATOM 1537 N N . ARG A 1 195 ? -8.745 14.936 13.086 1.00 82.88 195 ARG A N 1
ATOM 1538 C CA . ARG A 1 195 ? -8.824 14.088 14.289 1.00 82.88 195 ARG A CA 1
ATOM 1539 C C . ARG A 1 195 ? -7.487 13.459 14.656 1.00 82.88 195 ARG A C 1
ATOM 1541 O O . ARG A 1 195 ? -7.394 12.813 15.694 1.00 82.88 195 ARG A O 1
ATOM 1548 N N . ILE A 1 196 ? -6.494 13.586 13.786 1.00 85.06 196 ILE A N 1
ATOM 1549 C CA . ILE A 1 196 ? -5.185 12.993 13.985 1.00 85.06 196 ILE A CA 1
ATOM 1550 C C . ILE A 1 196 ? -4.322 14.015 14.741 1.00 85.06 196 ILE A C 1
ATOM 1552 O O . ILE A 1 196 ? -4.267 15.176 14.324 1.00 85.06 196 ILE A O 1
ATOM 1556 N N . PRO A 1 197 ? -3.667 13.629 15.851 1.00 86.50 197 PRO A N 1
ATOM 1557 C CA . PRO A 1 197 ? -2.764 14.518 16.561 1.00 86.50 197 PRO A CA 1
ATOM 1558 C C . PRO A 1 197 ? -1.579 14.932 15.698 1.00 86.50 197 PRO A C 1
ATOM 1560 O O . PRO A 1 197 ? -1.072 14.180 14.859 1.00 86.50 197 PRO A O 1
ATOM 1563 N N . THR A 1 198 ? -1.104 16.138 15.954 1.00 86.62 198 THR A N 1
ATOM 1564 C CA . THR A 1 198 ? 0.098 16.674 15.331 1.00 86.62 198 THR A CA 1
ATOM 1565 C C . THR A 1 198 ? 1.319 15.860 15.784 1.00 86.62 198 THR A C 1
ATOM 1567 O O . THR A 1 198 ? 1.338 15.261 16.856 1.00 86.62 198 THR A O 1
ATOM 1570 N N . GLY A 1 199 ? 2.323 15.749 14.921 1.00 84.88 199 GLY A N 1
ATOM 1571 C CA . GLY A 1 199 ? 3.517 14.922 15.107 1.00 84.88 199 GLY A CA 1
ATOM 1572 C C . GLY A 1 199 ? 3.358 13.451 14.707 1.00 84.88 199 GLY A C 1
ATOM 1573 O O . GLY A 1 199 ? 4.359 12.744 14.592 1.00 84.88 199 GLY A O 1
ATOM 1574 N N . THR A 1 200 ? 2.141 12.970 14.445 1.00 88.12 200 THR A N 1
ATOM 1575 C CA . THR A 1 200 ? 1.922 11.571 14.044 1.00 88.12 200 THR A CA 1
ATOM 1576 C C . THR A 1 200 ? 2.390 11.296 12.612 1.00 88.12 200 THR A C 1
ATOM 1578 O O . THR A 1 200 ? 2.309 12.149 11.723 1.00 88.12 200 THR A O 1
ATOM 1581 N N . ILE A 1 201 ? 2.886 10.075 12.381 1.00 90.88 201 ILE A N 1
ATOM 1582 C CA . ILE A 1 201 ? 3.293 9.603 11.054 1.00 90.88 201 ILE A CA 1
ATOM 1583 C C . ILE A 1 201 ? 2.090 8.953 10.375 1.00 90.88 201 ILE A C 1
ATOM 1585 O O . ILE A 1 201 ? 1.599 7.910 10.807 1.00 90.88 201 ILE A O 1
ATOM 1589 N N . ILE A 1 202 ? 1.660 9.545 9.269 1.00 92.38 202 ILE A N 1
ATOM 1590 C CA . ILE A 1 202 ? 0.516 9.107 8.472 1.00 92.38 202 ILE A CA 1
ATOM 1591 C C . ILE A 1 202 ? 0.948 8.680 7.065 1.00 92.38 202 ILE A C 1
ATOM 1593 O O . ILE A 1 202 ? 2.002 9.065 6.557 1.00 92.38 202 ILE A O 1
ATOM 1597 N N . HIS A 1 203 ? 0.130 7.856 6.420 1.00 94.38 203 HIS A N 1
ATOM 1598 C CA . HIS A 1 203 ? 0.337 7.372 5.054 1.00 94.38 203 HIS A CA 1
ATOM 1599 C C . HIS A 1 203 ? -1.005 7.329 4.314 1.00 94.38 203 HIS A C 1
ATOM 1601 O O . HIS A 1 203 ? -2.052 7.480 4.937 1.00 94.38 203 HIS A O 1
ATOM 1607 N N . ALA A 1 204 ? -0.976 7.126 2.991 1.00 94.69 204 ALA A N 1
ATOM 1608 C CA . ALA A 1 204 ? -2.177 7.075 2.151 1.00 94.69 204 ALA A CA 1
ATOM 1609 C C . ALA A 1 204 ? -3.114 8.291 2.350 1.00 94.69 204 ALA A C 1
ATOM 1611 O O . ALA A 1 204 ? -4.283 8.155 2.700 1.00 94.69 204 ALA A O 1
ATOM 1612 N N . ILE A 1 205 ? -2.594 9.495 2.096 1.00 93.06 205 ILE A N 1
ATOM 1613 C CA . ILE A 1 205 ? -3.292 10.763 2.368 1.00 93.06 205 ILE A CA 1
ATOM 1614 C C . ILE A 1 205 ? -4.090 11.207 1.138 1.00 93.06 205 ILE A C 1
ATOM 1616 O O . ILE A 1 205 ? -3.580 11.175 0.010 1.00 93.06 205 ILE A O 1
ATOM 1620 N N . GLY A 1 206 ? -5.339 11.628 1.348 1.00 92.31 206 GLY A N 1
ATOM 1621 C CA . GLY A 1 206 ? -6.181 12.252 0.326 1.00 92.31 206 GLY A CA 1
ATOM 1622 C C . GLY A 1 206 ? -5.969 13.766 0.256 1.00 92.31 206 GLY A C 1
ATOM 1623 O O . GLY A 1 206 ? -5.859 14.425 1.284 1.00 92.31 206 GLY A O 1
ATOM 1624 N N . MET A 1 207 ? -5.930 14.327 -0.956 1.00 88.00 207 MET A N 1
ATOM 1625 C CA . MET A 1 207 ? -5.798 15.781 -1.155 1.00 88.00 207 MET A CA 1
ATOM 1626 C C . MET A 1 207 ? -7.120 16.539 -0.967 1.00 88.00 207 MET A C 1
ATOM 1628 O O . MET A 1 207 ? -7.127 17.727 -0.670 1.00 88.00 207 MET A O 1
ATOM 1632 N N . LYS A 1 208 ? -8.254 15.858 -1.162 1.00 89.56 208 LYS A N 1
ATOM 1633 C CA . LYS A 1 208 ? -9.606 16.415 -1.019 1.00 89.56 208 LYS A CA 1
ATOM 1634 C C . LYS A 1 208 ? -10.340 15.654 0.083 1.00 89.56 208 LYS A C 1
ATOM 1636 O O . LYS A 1 208 ? -10.147 14.448 0.202 1.00 89.56 208 LYS A O 1
ATOM 1641 N N . ARG A 1 209 ? -11.227 16.327 0.828 1.00 81.31 209 ARG A N 1
ATOM 1642 C CA . ARG A 1 209 ? -11.944 15.765 1.995 1.00 81.31 209 ARG A CA 1
ATOM 1643 C C . ARG A 1 209 ? -12.601 14.398 1.740 1.00 81.31 209 ARG A C 1
ATOM 1645 O O . ARG A 1 209 ? -12.478 13.518 2.577 1.00 81.31 209 ARG A O 1
ATOM 1652 N N . ASN A 1 210 ? -13.256 14.228 0.591 1.00 86.06 210 ASN A N 1
ATOM 1653 C CA . ASN A 1 210 ? -13.930 12.980 0.196 1.00 86.06 210 ASN A CA 1
ATOM 1654 C C . ASN A 1 210 ? -13.230 12.297 -0.997 1.00 86.06 210 ASN A C 1
ATOM 1656 O O . ASN A 1 210 ? -13.829 11.497 -1.714 1.00 86.06 210 ASN A O 1
ATOM 1660 N N . GLY A 1 211 ? -11.985 12.683 -1.277 1.00 90.06 211 GLY A N 1
ATOM 1661 C CA . GLY A 1 211 ? -11.196 12.113 -2.361 1.00 90.06 211 GLY A CA 1
ATOM 1662 C C . GLY A 1 211 ? -10.484 10.825 -1.939 1.00 90.06 211 GLY A C 1
ATOM 1663 O O . GLY A 1 211 ? -10.344 10.554 -0.748 1.00 90.06 211 GLY A O 1
ATOM 1664 N N . PRO A 1 212 ? -9.980 10.045 -2.907 1.00 94.31 212 PRO A N 1
ATOM 1665 C CA . PRO A 1 212 ? -9.157 8.886 -2.602 1.00 94.31 212 PRO A CA 1
ATOM 1666 C C . PRO A 1 212 ? -7.785 9.306 -2.070 1.00 94.31 212 PRO A C 1
ATOM 1668 O O . PRO A 1 212 ? -7.276 10.390 -2.373 1.00 94.31 212 PRO A O 1
ATOM 1671 N N . ALA A 1 213 ? -7.129 8.388 -1.370 1.00 94.31 213 ALA A N 1
ATOM 1672 C CA . ALA A 1 213 ? -5.720 8.503 -1.026 1.00 94.31 213 ALA A CA 1
ATOM 1673 C C . ALA A 1 213 ? -4.820 8.583 -2.277 1.00 94.31 213 ALA A C 1
ATOM 1675 O O . ALA A 1 213 ? -4.857 7.720 -3.164 1.00 94.31 213 ALA A O 1
ATOM 1676 N N . GLN A 1 214 ? -3.959 9.600 -2.326 1.00 93.31 214 GLN A N 1
ATOM 1677 C CA . GLN A 1 214 ? -3.056 9.882 -3.448 1.00 93.31 214 GLN A CA 1
ATOM 1678 C C . GLN A 1 214 ? -1.582 9.909 -3.019 1.00 93.31 214 GLN A C 1
ATOM 1680 O O . GLN A 1 214 ? -0.733 9.369 -3.739 1.00 93.31 214 GLN A O 1
ATOM 1685 N N . ILE A 1 215 ? -1.287 10.460 -1.837 1.00 93.19 215 ILE A N 1
ATOM 1686 C CA . ILE A 1 215 ? 0.072 10.714 -1.332 1.00 93.19 215 ILE A CA 1
ATOM 1687 C C . ILE A 1 215 ? 0.535 9.573 -0.410 1.00 93.19 215 ILE A C 1
ATOM 1689 O O . ILE A 1 215 ? -0.280 8.915 0.235 1.00 93.19 215 ILE A O 1
ATOM 1693 N N . ALA A 1 216 ? 1.853 9.335 -0.353 1.00 93.56 216 ALA A N 1
ATOM 1694 C CA . ALA A 1 216 ? 2.500 8.368 0.545 1.00 93.56 216 ALA A CA 1
ATOM 1695 C C . ALA A 1 216 ? 1.929 6.939 0.442 1.00 93.56 216 ALA A C 1
ATOM 1697 O O . ALA A 1 216 ? 1.500 6.342 1.426 1.00 93.56 216 ALA A O 1
ATOM 1698 N N . ARG A 1 217 ? 1.912 6.394 -0.785 1.00 94.56 217 ARG A N 1
ATOM 1699 C CA . ARG A 1 217 ? 1.427 5.030 -1.095 1.00 94.56 217 ARG A 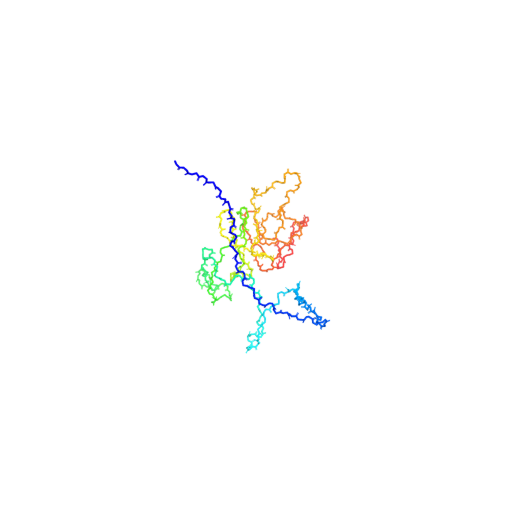CA 1
ATOM 1700 C C . ARG A 1 217 ? 2.545 4.012 -1.358 1.00 94.56 217 ARG A C 1
ATOM 1702 O O . ARG A 1 217 ? 2.275 2.832 -1.569 1.00 94.56 217 ARG A O 1
ATOM 1709 N N . SER A 1 218 ? 3.789 4.478 -1.408 1.00 93.81 218 SER A N 1
ATOM 1710 C CA . SER A 1 218 ? 4.971 3.651 -1.659 1.00 93.81 218 SER A CA 1
ATOM 1711 C C . SER A 1 218 ? 5.465 2.985 -0.374 1.00 93.81 218 SER A C 1
ATOM 1713 O O . SER A 1 218 ? 5.211 3.471 0.726 1.00 93.81 218 SER A O 1
ATOM 1715 N N . ALA A 1 219 ? 6.198 1.877 -0.513 1.00 92.62 219 ALA A N 1
ATOM 1716 C CA . ALA A 1 219 ? 6.801 1.182 0.625 1.00 92.62 219 ALA A CA 1
ATOM 1717 C C . ALA A 1 219 ? 7.660 2.128 1.481 1.00 92.62 219 ALA A C 1
ATOM 1719 O O . ALA A 1 219 ? 8.426 2.930 0.944 1.00 92.62 219 ALA A O 1
ATOM 1720 N N . GLY A 1 220 ? 7.523 2.028 2.806 1.00 89.12 220 GLY A N 1
ATOM 1721 C CA . GLY A 1 220 ? 8.324 2.789 3.773 1.00 89.12 220 GLY A CA 1
ATOM 1722 C C . GLY A 1 220 ? 8.130 4.308 3.730 1.00 89.12 220 GLY A C 1
ATOM 1723 O O . GLY A 1 220 ? 8.912 5.035 4.337 1.00 89.12 220 GLY A O 1
ATOM 1724 N N . THR A 1 221 ? 7.126 4.804 3.001 1.00 90.62 221 THR A N 1
ATOM 1725 C CA . THR A 1 221 ? 6.833 6.237 2.921 1.00 90.62 221 THR A CA 1
ATOM 1726 C C . THR A 1 221 ? 5.812 6.618 3.986 1.00 90.62 221 THR A C 1
ATOM 1728 O O . THR A 1 221 ? 4.776 5.972 4.109 1.00 90.62 221 THR A O 1
ATOM 1731 N N . GLY A 1 222 ? 6.090 7.697 4.710 1.00 88.31 222 GLY A N 1
ATOM 1732 C CA . GLY A 1 222 ? 5.167 8.335 5.641 1.00 88.31 222 GLY A CA 1
ATOM 1733 C C . GLY A 1 222 ? 5.361 9.847 5.617 1.00 88.31 222 GLY A C 1
ATOM 1734 O O . GLY A 1 222 ? 6.387 10.339 5.136 1.00 88.31 222 GLY A O 1
ATOM 1735 N N . VAL A 1 223 ? 4.365 10.572 6.105 1.00 88.56 223 VAL A N 1
ATOM 1736 C CA . VAL A 1 223 ? 4.370 12.031 6.248 1.00 88.56 223 VAL A CA 1
ATOM 1737 C C . VAL A 1 223 ? 4.062 12.347 7.702 1.00 88.56 223 VAL A C 1
ATOM 1739 O O . VAL A 1 223 ? 3.171 11.731 8.278 1.00 88.56 223 VAL A O 1
ATOM 1742 N N . ALA A 1 224 ? 4.801 13.277 8.300 1.00 86.31 224 ALA A N 1
ATOM 1743 C CA . ALA A 1 224 ? 4.493 13.770 9.636 1.00 86.31 224 ALA A CA 1
ATOM 1744 C C . ALA A 1 224 ? 3.474 14.914 9.547 1.00 86.31 224 ALA A C 1
ATOM 1746 O O . ALA A 1 224 ? 3.625 15.810 8.712 1.00 86.31 224 ALA A O 1
ATOM 1747 N N . GLN A 1 225 ? 2.447 14.886 10.394 1.00 79.62 225 GLN A N 1
ATOM 1748 C CA . GLN A 1 225 ? 1.494 15.989 10.508 1.00 79.62 225 GLN A CA 1
ATOM 1749 C C . GLN A 1 225 ? 2.108 17.130 11.328 1.00 79.62 225 GLN A C 1
ATOM 1751 O O . GLN A 1 225 ? 2.457 16.932 12.485 1.00 79.62 225 GLN A O 1
ATOM 1756 N N . ASN A 1 226 ? 2.226 18.333 10.771 1.00 79.88 226 ASN A N 1
ATOM 1757 C CA . ASN A 1 226 ? 2.749 19.487 11.510 1.00 79.88 226 ASN A CA 1
ATOM 1758 C C . ASN A 1 226 ? 1.625 20.213 12.268 1.00 79.88 226 ASN A C 1
ATOM 1760 O O . ASN A 1 226 ? 0.467 20.161 11.859 1.00 79.88 226 ASN A O 1
ATOM 1764 N N . ALA A 1 227 ? 1.965 20.867 13.384 1.00 64.38 227 ALA A N 1
ATOM 1765 C CA . ALA A 1 227 ? 0.998 21.583 14.225 1.00 64.38 227 ALA A CA 1
ATOM 1766 C C . ALA A 1 227 ? 0.609 22.963 13.692 1.00 64.38 227 ALA A C 1
ATOM 1768 O O . ALA A 1 227 ? -0.520 23.405 13.883 1.00 64.38 227 ALA A O 1
ATOM 1769 N N . CYS A 1 228 ? 1.537 23.621 13.012 1.00 58.34 228 CYS A N 1
ATOM 1770 C CA . CYS A 1 228 ? 1.361 24.940 12.442 1.00 58.34 228 CYS A CA 1
ATOM 1771 C C . CYS A 1 228 ? 2.006 24.972 11.059 1.00 58.34 228 CYS A C 1
ATOM 1773 O O . CYS A 1 228 ? 3.128 24.493 10.866 1.00 58.34 228 CYS A O 1
ATOM 1775 N N . ASP A 1 229 ? 1.291 25.557 10.105 1.00 55.19 229 ASP A N 1
ATOM 1776 C CA . ASP A 1 229 ? 1.945 26.159 8.957 1.00 55.19 229 ASP A CA 1
ATOM 1777 C C . ASP A 1 229 ? 2.559 27.487 9.415 1.00 55.19 229 ASP A C 1
ATOM 1779 O O . ASP A 1 229 ? 2.035 28.172 10.295 1.00 55.19 229 ASP A O 1
ATOM 1783 N N . HIS A 1 230 ? 3.706 27.840 8.842 1.00 46.94 230 HIS A N 1
ATOM 1784 C CA . HIS A 1 230 ? 4.298 29.163 9.019 1.00 46.94 230 HIS A CA 1
ATOM 1785 C C . HIS A 1 230 ? 3.262 30.242 8.612 1.00 46.94 230 HIS A C 1
ATOM 1787 O O . HIS A 1 230 ? 2.533 30.006 7.643 1.00 46.94 230 HIS A O 1
ATOM 1793 N N . PRO A 1 231 ? 3.186 31.414 9.279 1.00 49.88 231 PRO A N 1
ATOM 1794 C CA . PRO A 1 231 ? 2.120 32.418 9.092 1.00 49.88 231 PRO A CA 1
ATOM 1795 C C . PRO A 1 231 ? 1.934 32.949 7.656 1.00 49.88 231 PRO A C 1
ATOM 1797 O O . PRO A 1 231 ? 0.924 33.579 7.367 1.00 49.88 231 PRO A O 1
ATOM 1800 N N . HIS A 1 232 ? 2.857 32.658 6.737 1.00 51.12 232 HIS A N 1
ATOM 1801 C CA . HIS A 1 232 ? 2.765 33.010 5.317 1.00 51.12 232 HIS A CA 1
ATOM 1802 C C . HIS A 1 232 ? 2.390 31.842 4.387 1.00 51.12 232 HIS A C 1
ATOM 1804 O O . HIS A 1 232 ? 2.717 31.877 3.206 1.00 51.12 232 HIS A O 1
ATOM 1810 N N . GLY A 1 233 ? 1.698 30.810 4.886 1.00 43.62 233 GLY A N 1
ATOM 1811 C CA . GLY A 1 233 ? 1.027 29.821 4.031 1.00 43.62 233 GLY A CA 1
ATOM 1812 C C . GLY A 1 233 ? 1.987 29.064 3.110 1.00 43.62 233 GLY A C 1
ATOM 1813 O O . GLY A 1 233 ? 1.934 29.181 1.89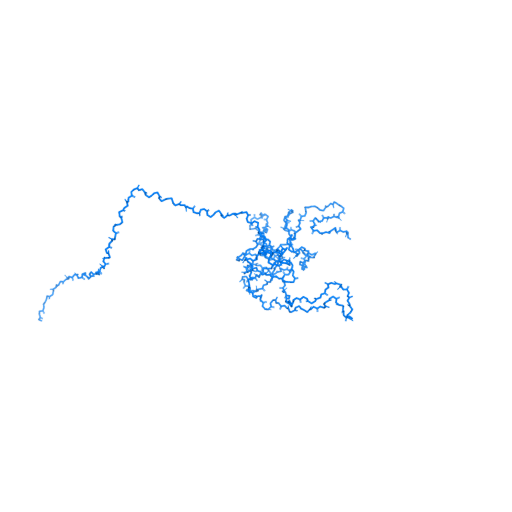1 1.00 43.62 233 GLY A O 1
ATOM 1814 N N . GLY A 1 234 ? 2.896 28.288 3.696 1.00 50.78 234 GLY A N 1
ATOM 1815 C CA . GLY A 1 234 ? 3.882 27.512 2.945 1.00 50.78 234 GLY A CA 1
ATOM 1816 C C . GLY A 1 234 ? 4.464 26.380 3.777 1.00 50.78 234 GLY A C 1
ATOM 1817 O O . GLY A 1 234 ? 5.659 26.363 4.072 1.00 50.78 234 GLY A O 1
ATOM 1818 N N . GLY A 1 235 ? 3.621 25.444 4.212 1.00 46.12 235 GLY A N 1
ATOM 1819 C CA . GLY A 1 235 ? 4.058 24.252 4.929 1.00 46.12 235 GLY A CA 1
ATOM 1820 C C . GLY A 1 235 ? 4.855 23.315 4.021 1.00 46.12 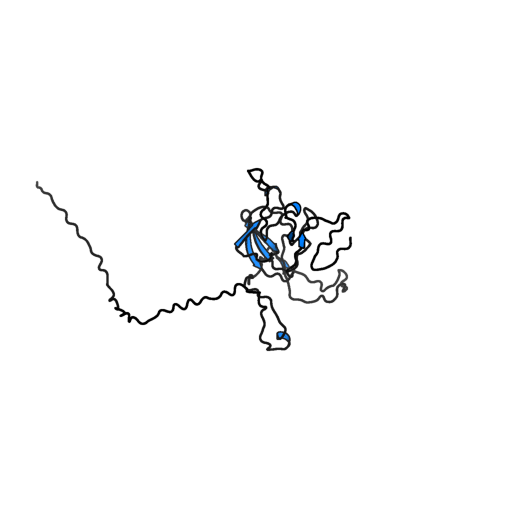235 GLY A C 1
ATOM 1821 O O . GLY A 1 235 ? 4.288 22.461 3.341 1.00 46.12 235 GLY A O 1
ATOM 1822 N N . LYS A 1 236 ? 6.191 23.424 4.028 1.00 47.94 236 LYS A N 1
ATOM 1823 C CA . LYS A 1 236 ? 7.080 22.379 3.496 1.00 47.94 236 LYS A CA 1
ATOM 1824 C C . LYS A 1 236 ? 6.930 21.126 4.360 1.00 47.94 236 LYS A C 1
ATOM 1826 O O . LYS A 1 236 ? 7.654 20.938 5.338 1.00 47.94 236 LYS A O 1
ATOM 1831 N N . GLY A 1 237 ? 5.992 20.253 4.001 1.00 47.12 237 GLY A N 1
ATOM 1832 C CA . GLY A 1 237 ? 5.965 18.890 4.518 1.00 47.12 237 GLY A CA 1
ATOM 1833 C C . GLY A 1 237 ? 7.324 18.241 4.256 1.00 47.12 237 GLY A C 1
ATOM 1834 O O . GLY A 1 237 ? 7.784 18.199 3.116 1.00 47.12 237 GLY A O 1
ATOM 1835 N N . LYS A 1 238 ? 8.004 17.759 5.303 1.00 44.09 238 LYS A N 1
ATOM 1836 C CA . LYS A 1 238 ? 9.238 16.977 5.149 1.00 44.09 238 LYS A CA 1
ATOM 1837 C C . LYS A 1 238 ? 8.870 15.587 4.624 1.00 44.09 238 LYS A C 1
ATOM 1839 O O . LYS A 1 238 ? 8.820 14.619 5.377 1.00 44.09 238 LYS A O 1
ATOM 1844 N N . THR A 1 239 ? 8.566 15.475 3.335 1.00 43.62 239 THR A N 1
ATOM 1845 C CA . THR A 1 239 ? 8.467 14.184 2.652 1.00 43.62 239 THR A CA 1
ATOM 1846 C C . THR A 1 239 ? 9.869 13.703 2.291 1.00 43.62 239 THR A C 1
ATOM 1848 O O . THR A 1 239 ? 10.713 14.474 1.830 1.00 43.62 239 THR A O 1
ATOM 1851 N N . LYS A 1 240 ? 10.147 12.405 2.479 1.00 39.16 240 LYS A N 1
ATOM 1852 C CA . LYS A 1 240 ? 11.319 11.754 1.871 1.00 39.16 240 LYS A CA 1
ATOM 1853 C C . LYS A 1 240 ? 11.104 11.709 0.355 1.00 39.16 240 LYS A C 1
ATOM 1855 O O . LYS A 1 240 ? 10.591 10.729 -0.173 1.00 39.16 240 LYS A O 1
ATOM 1860 N N . GLY A 1 241 ? 11.438 12.805 -0.317 1.00 37.72 241 GLY A N 1
ATOM 1861 C CA . GLY A 1 241 ? 11.259 12.986 -1.752 1.00 37.72 241 GLY A CA 1
ATOM 1862 C C . GLY A 1 241 ? 10.520 14.281 -2.064 1.00 37.72 241 GLY A C 1
ATOM 1863 O O . GLY A 1 241 ? 9.318 14.374 -1.837 1.00 37.72 241 GLY A O 1
ATOM 1864 N N . THR A 1 242 ? 11.285 15.214 -2.628 1.00 30.81 242 THR A N 1
ATOM 1865 C CA . THR A 1 242 ? 10.859 16.337 -3.474 1.00 30.81 242 THR A CA 1
ATOM 1866 C C . THR A 1 242 ? 10.169 17.518 -2.781 1.00 30.81 242 THR A C 1
ATOM 1868 O O . THR A 1 242 ? 9.123 17.396 -2.155 1.00 30.81 242 THR A O 1
ATOM 1871 N N . GLN A 1 243 ? 10.798 18.686 -2.949 1.00 28.39 243 GLN A N 1
ATOM 1872 C CA . GLN A 1 243 ? 10.267 20.017 -2.670 1.00 28.39 243 GLN A CA 1
ATOM 1873 C C . GLN A 1 243 ? 8.888 20.196 -3.323 1.00 28.39 243 GLN A C 1
ATOM 1875 O O . GLN A 1 243 ? 8.714 19.868 -4.495 1.00 28.39 243 GLN A O 1
ATOM 1880 N N . ILE A 1 244 ? 7.932 20.742 -2.572 1.00 27.89 244 ILE A N 1
ATOM 1881 C CA . ILE A 1 244 ? 6.706 21.319 -3.123 1.00 27.89 244 ILE A CA 1
ATOM 1882 C C . ILE A 1 244 ? 6.978 22.822 -3.229 1.00 27.89 244 ILE A C 1
ATOM 1884 O O . ILE A 1 244 ? 7.131 23.494 -2.208 1.00 27.89 244 ILE A O 1
ATOM 1888 N N . SER A 1 245 ? 7.135 23.305 -4.458 1.00 22.14 245 SER A N 1
ATOM 1889 C CA . SER A 1 245 ? 6.961 24.718 -4.802 1.00 22.14 245 SER A CA 1
ATOM 1890 C C . SER A 1 245 ? 5.478 24.924 -5.125 1.00 22.14 245 SER A C 1
ATOM 1892 O O . SER A 1 245 ? 4.882 24.023 -5.715 1.00 22.14 245 SER A O 1
ATOM 1894 N N . TYR A 1 246 ? 4.940 26.053 -4.654 1.00 35.28 246 TYR A N 1
ATOM 1895 C CA . TYR A 1 246 ? 3.528 26.459 -4.571 1.00 35.28 246 TYR A CA 1
ATOM 1896 C C . TYR A 1 246 ? 2.604 25.997 -5.705 1.00 35.28 246 TYR A C 1
ATOM 1898 O O . TYR A 1 246 ? 2.991 26.136 -6.886 1.00 35.28 246 TYR A O 1
#

Sequence (246 aa):
MSSTVLSRLSVRNNLLAFKTPGVATRSYATVTNTVTATTTIINSSATPQFKTYTPSSPGRRWLKRVPRDHLWKGKPIRVLTIAKRSTAGRNNTGRITVRHRGGGHKRRLRIMDWYRCEPGAQIVERLEYDPGRTAWIALVRHQESGRLSYILAPHDLQPGSIIYSFLNKSTWKQAKNGITTTLPIDKGNCLPLSRIPTGTIIHAIGMKRNGPAQIARSAGTGVAQNACDHPHGGGKGKTKGTQISY

InterPro domains:
  IPR002171 Large ribosomal subunit protein uL2 [PTHR13691] (81-221)
  IPR008991 Translation protein SH3-like domain superfamily [SSF50104] (188-243)
  IPR012340 Nucleic acid-binding, OB-fold [G3DSA:2.40.50.140] (49-161)
  IPR012340 Nucleic acid-binding, OB-fold [SSF50249] (50-166)
  IPR014722 Large ribosomal subunit protein uL2, domain 2 [G3DSA:2.30.30.30] (180-231)
  IPR022666 Large ribosomal subunit protein uL2, RNA-binding domain [PF00181] (80-165)
  IPR022666 Large ribosomal subunit protein uL2, RNA-binding domain [SM01383] (89-165)
  IPR022669 Large ribosomal subunit protein uL2, C-terminal [PF03947] (187-221)
  IPR022669 Large ribosomal subunit protein uL2, C-terminal [SM01382] (185-243)